Protein 8RTN (pdb70)

B-factor: mean 52.54, std 16.06, range [28.43, 127.88]

Nearest PDB structures (foldseek):
  5mls-assembly1_H  TM=1.001E+00  e=4.850E-49  Homo sapiens
  1vzq-assembly1_H  TM=9.979E-01  e=6.010E-49  Homo sapiens
  2gde-assembly1_H  TM=9.997E-01  e=3.346E-48  Homo sapiens
  4rko-assembly1_B  TM=9.984E-01  e=7.895E-48  Homo sapiens
  2bdy-assembly1_A  TM=9.996E-01  e=1.350E-47  Homo sapiens

Solvent-accessible surface area: 12948 Å² total

Sequence (321 aa):
FGSGEADCGLRPLFEKKSLEDKTERELLESYIDGIVEGSDAEIGMSPWQVMLFRKSPQELLCGASLISDRWVLTAAHCLLYPPWDKNFTENDLLVRIGKHSRTRYERNIEKISMLEKIYIHPRYNWRENLDRDIALMKLKKPVAFSDYIHPVCLPDRETAASLLQAGYKGRVTGWGNLKETGQPSVLQVVNLPIVERPVCKDSTRIRITDNMFCAGYKPDEGKRGDACEGDSGGPFVMKSPFNNRWYQMGIVSWGEGCDRDGKYGFYTHVFRLKKWIQKVIDQFGGEPGAPIDDEAEVAQPKLYQRGEGGNGMEPIPEDLQ

Foldseek 3Di:
DPPDDPCPPQDCVDNVVVHDDDCVVVVVVVPDPD/DAQWDADDQLNQQQWKFKFFDVVTDGQEIWGAAFQFKIKFFQVSADAPVVDHHDFQQGIKIKGLFWFPPDDDPPRIDIFGFDGKAQDPPQDNPAARFSGMIMTGTPDGHDDDSRHDHAHADDPVQCVVQQDFFHKWKAKFQAARFLVHTDRTITMDIWTWHDPVLQPVLDPGDDDPQKTWIFDAVVVVRWFWDAPGHFGHFTWDQGPPPRGIHTQWTQDDWDGTGDHSTTTMTGGCNVCVVVVVVCVVVVD/DDPPDDPDPCVDDDDDPDDDPPPVPPPDDDDDVVVD

Structure (mmCIF, N/CA/C/O backbone):
data_8RTN
#
_entry.id   8RTN
#
_cell.length_a   82.188
_cell.length_b   82.188
_cell.length_c   271.964
_cell.angle_alpha   90.000
_cell.angle_beta   90.000
_cell.angle_gamma   120.000
#
_symmetry.space_group_name_H-M   'H 3 2'
#
loop_
_entity.id
_entity.type
_entity.pdbx_description
1 polymer Prothrombin
2 polymer 'Synthetic trivalent inhibitor'
3 non-polymer 2-acetamido-2-deoxy-beta-D-glucopyranose
4 non-polymer 'SODIUM ION'
5 water water
#
loop_
_atom_site.group_PDB
_atom_site.id
_atom_site.type_symbol
_atom_site.label_atom_id
_atom_site.label_alt_id
_atom_site.label_comp_id
_atom_site.label_asym_id
_atom_site.label_entity_id
_atom_site.label_seq_id
_atom_site.pdbx_PDB_ins_code
_atom_site.Cartn_x
_atom_site.Cartn_y
_atom_site.Cartn_z
_atom_site.occupancy
_atom_site.B_iso_or_equiv
_atom_site.auth_seq_id
_atom_site.auth_comp_id
_atom_site.auth_asym_id
_atom_site.auth_atom_id
_atom_site.pdbx_PDB_model_num
ATOM 1 N N . PHE A 1 329 ? -22.34637 39.60012 -27.65432 1.000 127.88479 286 PHE L N 1
ATOM 2 C CA . PHE A 1 329 ? -21.40914 38.61676 -27.12568 1.000 122.50736 286 PHE L CA 1
ATOM 3 C C . PHE A 1 329 ? -20.17345 38.52215 -28.01268 1.000 122.18184 286 PHE L C 1
ATOM 4 O O . PHE A 1 329 ? -20.13145 37.71828 -28.94385 1.000 127.57384 286 PHE L O 1
ATOM 12 N N . GLY A 1 330 ? -19.17018 39.34802 -27.72292 1.000 111.94013 287 GLY L N 1
ATOM 13 C CA . GLY A 1 330 ? -17.91975 39.30471 -28.45816 1.000 108.74831 287 GLY L CA 1
ATOM 14 C C . GLY A 1 330 ? -16.86994 38.46533 -27.75856 1.000 102.35348 287 GLY L C 1
ATOM 15 O O . GLY A 1 330 ? -16.6740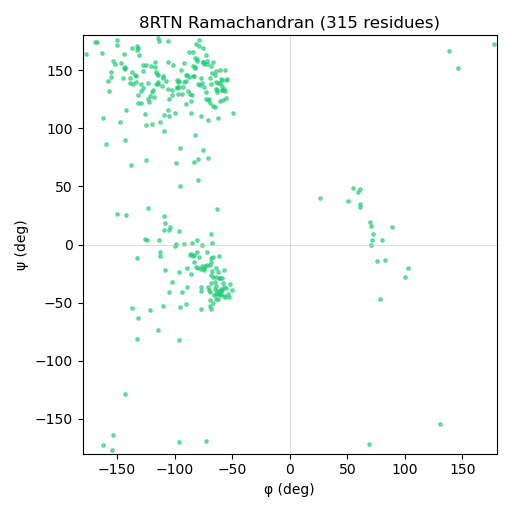6 37.29462 -28.10048 1.000 96.46694 287 GLY L O 1
ATOM 16 N N . SER A 1 331 ? -16.18299 39.05380 -26.77606 1.000 96.57236 288 SER L N 1
ATOM 17 C CA . SER A 1 331 ? -15.23585 38.30645 -25.95769 1.000 85.63624 288 SER L CA 1
ATOM 18 C C . SER A 1 331 ? -15.91031 37.56477 -24.81173 1.000 82.81982 288 SER L C 1
ATOM 19 O O . SER A 1 331 ? -15.25190 36.76443 -24.14033 1.000 73.04846 288 SER L O 1
ATOM 22 N N . GLY A 1 332 ? -17.20060 37.80862 -24.57601 1.000 100.47031 289 GLY L N 1
ATOM 23 C CA . GLY A 1 332 ? -17.95568 37.14875 -23.53912 1.000 97.57062 289 GLY L CA 1
ATOM 24 C C . GLY A 1 332 ? -18.70245 38.15931 -22.69689 1.000 101.85446 289 GLY L C 1
ATOM 25 O O . GLY A 1 332 ? -19.02698 39.26267 -23.15203 1.000 101.39509 289 GLY L O 1
ATOM 26 N N . GLU A 1 333 ? -18.97329 37.76960 -21.45277 1.000 90.78447 290 GLU L N 1
ATOM 27 C CA . GLU A 1 333 ? -19.72296 38.61405 -20.53691 1.000 80.02279 290 GLU L CA 1
ATOM 28 C C . GLU A 1 333 ? -18.85471 39.75804 -20.02427 1.000 74.64767 290 GLU L C 1
ATOM 29 O O . GLU A 1 333 ? -17.6227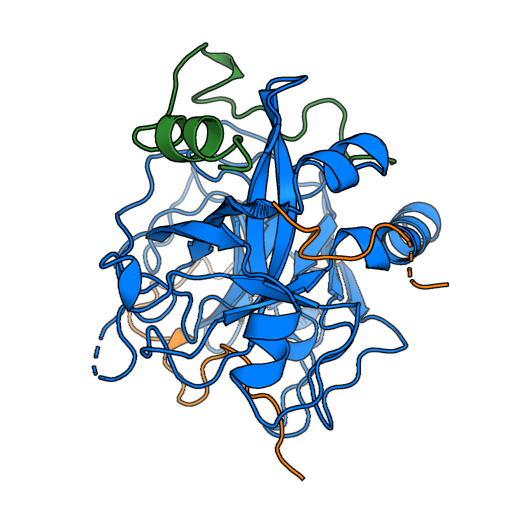6 39.68507 -20.00969 1.000 70.87680 290 GLU L O 1
ATOM 35 N N . ALA A 1 334 ? -19.53024 40.82425 -19.58346 1.000 77.47198 291 ALA L N 1
ATOM 36 C CA . ALA A 1 334 ? -18.84769 42.06250 -19.21916 1.000 73.85275 291 ALA L CA 1
ATOM 37 C C . ALA A 1 334 ? -17.81726 41.84899 -18.11878 1.000 70.18734 291 ALA L C 1
ATOM 38 O O . ALA A 1 334 ? -16.82026 42.57656 -18.05336 1.000 68.34922 291 ALA L O 1
ATOM 40 N N . ASP A 1 335 ? -18.03011 40.85808 -17.25726 1.000 68.51728 292 ASP L N 1
ATOM 41 C CA . ASP A 1 335 ? -17.17317 40.61909 -16.10614 1.000 64.13507 292 ASP L CA 1
ATOM 42 C C . ASP A 1 335 ? -16.25118 39.41813 -16.29603 1.000 65.28435 292 ASP L C 1
ATOM 43 O O . ASP A 1 335 ? -15.63195 38.96668 -15.32499 1.000 61.90053 292 ASP L O 1
ATOM 48 N N . CYS A 1 336 ? -16.13663 38.89603 -17.51646 1.000 61.86555 293 CYS L N 1
ATOM 49 C CA . CYS A 1 336 ? -15.41605 37.65036 -17.73016 1.000 56.52410 293 CYS L CA 1
ATOM 50 C C . CYS A 1 336 ? -13.92644 37.81827 -17.43612 1.000 54.06995 293 CYS L C 1
ATOM 51 O O . CYS A 1 336 ? -13.37099 38.91671 -17.48850 1.000 51.47360 293 CYS L O 1
ATOM 54 N N . GLY A 1 337 ? -13.27557 36.69329 -17.14027 1.000 54.48924 294 GLY L N 1
ATOM 55 C CA . GLY A 1 337 ? -11.84244 36.65532 -16.95054 1.000 49.48160 294 GLY L CA 1
ATOM 56 C C . GLY A 1 337 ? -11.31842 37.32502 -15.70039 1.000 50.86673 294 GLY L C 1
ATOM 57 O O . GLY A 1 337 ? -10.10084 37.31100 -15.48586 1.000 48.92987 294 GLY L O 1
ATOM 58 N N . LEU A 1 338 ? -12.18296 37.90942 -14.86899 1.000 51.06942 295 LEU L N 1
ATOM 59 C CA . LEU A 1 338 ? -11.77647 38.58335 -13.63523 1.000 51.84920 295 LEU L CA 1
ATOM 60 C C . LEU A 1 338 ? -12.31924 37.78248 -12.45474 1.000 51.28773 295 LEU L C 1
ATOM 61 O O . LEU A 1 338 ? -13.51669 37.82596 -12.16395 1.000 53.03066 295 LEU L O 1
ATOM 66 N N . ARG A 1 339 ? -11.43626 37.06401 -11.76984 1.000 47.58127 296 ARG L N 1
ATOM 67 C CA . ARG A 1 339 ? -11.88490 36.13265 -10.74513 1.000 50.01869 296 ARG L CA 1
ATOM 68 C C . ARG A 1 339 ? -12.25765 36.87100 -9.46398 1.000 46.26701 296 ARG L C 1
ATOM 69 O O . ARG A 1 339 ? -11.53527 37.77073 -9.03395 1.000 50.52345 296 ARG L O 1
ATOM 77 N N . PRO A 1 340 ? -13.37091 36.49733 -8.83080 1.000 49.85146 297 PRO L N 1
ATOM 78 C CA . PRO A 1 340 ? -13.72921 37.13661 -7.55210 1.000 48.76738 297 PRO L CA 1
ATOM 79 C C . PRO A 1 340 ? -12.65334 37.01934 -6.48440 1.000 50.78623 297 PRO L C 1
ATOM 80 O O . PRO A 1 340 ? -12.36131 38.01056 -5.80234 1.000 56.11806 297 PRO L O 1
ATOM 84 N N . LEU A 1 341 ? -12.04749 35.84277 -6.32105 1.000 47.86130 298 LEU L N 1
ATOM 85 C CA . LEU A 1 341 ? -11.09160 35.61682 -5.24213 1.000 50.92776 298 LEU L CA 1
ATOM 86 C C . LEU A 1 341 ? -9.67205 36.05650 -5.58068 1.000 54.83394 298 LEU L C 1
ATOM 87 O O . LEU A 1 341 ? -8.77734 35.88670 -4.74300 1.000 54.42108 298 LEU L O 1
ATOM 92 N N . PHE A 1 342 ? -9.43331 36.60679 -6.77117 1.000 50.94311 299 PHE L N 1
ATOM 93 C CA . PHE A 1 342 ? -8.09403 37.07466 -7.10159 1.000 47.50567 299 PHE L CA 1
ATOM 94 C C . PHE A 1 342 ? -8.12927 38.46833 -7.71244 1.000 51.19117 299 PHE L C 1
ATOM 95 O O . PHE A 1 342 ? -7.90947 39.44919 -6.99353 1.000 55.29760 299 PHE L O 1
ATOM 103 N N . GLU A 1 343 ? -8.41546 38.58089 -9.01570 1.000 52.76233 300 GLU L N 1
ATOM 104 C CA . GLU A 1 343 ? -8.39061 39.89597 -9.66146 1.000 50.23243 300 GLU L CA 1
ATOM 105 C C . GLU A 1 343 ? -9.31231 40.88561 -8.95884 1.000 52.87283 300 GLU L C 1
ATOM 106 O O . GLU A 1 343 ? -8.91820 42.02856 -8.69592 1.000 45.38554 300 GLU L O 1
ATOM 112 N N . LYS A 1 344 ? -10.53808 40.46659 -8.63027 1.000 54.44137 301 LYS L N 1
ATOM 113 C CA . LYS A 1 344 ? -11.45014 41.37477 -7.93823 1.000 56.06503 301 LYS L CA 1
ATOM 114 C C . LYS A 1 344 ? -10.97721 41.72835 -6.52924 1.000 54.99996 301 LYS L C 1
ATOM 115 O O . LYS A 1 344 ? -11.54121 42.64307 -5.91887 1.000 65.92640 301 LYS L O 1
ATOM 121 N N . LYS A 1 345 ? -9.95648 41.04744 -6.00343 1.000 55.01102 302 LYS L N 1
ATOM 122 C CA . LYS A 1 345 ? -9.36738 41.39872 -4.71645 1.000 56.72710 302 LYS L CA 1
ATOM 123 C C . LYS A 1 345 ? -7.92985 41.89447 -4.82503 1.000 54.53956 302 LYS L C 1
ATOM 124 O O . LYS A 1 345 ? -7.29858 42.13852 -3.78879 1.000 50.65511 302 LYS L O 1
ATOM 130 N N . SER A 1 346 ? -7.39366 42.04200 -6.03994 1.000 51.76268 303 SER L N 1
ATOM 131 C CA . SER A 1 346 ? -5.99876 42.43651 -6.25868 1.000 55.34144 303 SER L CA 1
ATOM 132 C C . SER A 1 346 ? -5.02340 41.42711 -5.65535 1.000 55.62452 303 SER L C 1
ATOM 133 O O . SER A 1 346 ? -3.95837 41.79443 -5.15588 1.000 60.48314 303 SER L O 1
ATOM 136 N N . LEU A 1 347 ? -5.38102 40.14970 -5.69461 1.000 52.74760 304 LEU L N 1
ATOM 137 C CA . LEU A 1 347 ? -4.51705 39.07058 -5.24312 1.000 53.87359 304 LEU L CA 1
ATOM 138 C C . LEU A 1 347 ? -4.12811 38.20122 -6.42623 1.000 51.02980 304 LEU L C 1
ATOM 139 O O . LEU A 1 347 ? -4.95459 37.91410 -7.29902 1.000 47.12048 304 LEU L O 1
ATOM 144 N N . GLU A 1 348 ? -2.87217 37.78212 -6.44694 1.000 51.31680 305 GLU L N 1
ATOM 145 C CA . GLU A 1 348 ? -2.38844 36.84686 -7.44605 1.000 52.82558 305 GLU L CA 1
ATOM 146 C C . GLU A 1 348 ? -2.47171 35.42784 -6.91408 1.000 49.32472 305 GLU L C 1
ATOM 147 O O . GLU A 1 348 ? -2.36763 35.18985 -5.70702 1.000 49.87782 305 GLU L O 1
ATOM 153 N N . ASP A 1 349 ? -2.66631 34.48451 -7.82984 1.000 49.28799 306 ASP L N 1
ATOM 154 C CA . ASP A 1 349 ? -2.51438 33.08617 -7.47776 1.000 45.21641 306 ASP L CA 1
ATOM 155 C C . ASP A 1 349 ? -1.03061 32.73769 -7.44216 1.000 47.65519 306 ASP L C 1
ATOM 156 O O . ASP A 1 349 ? -0.16387 33.54773 -7.78681 1.000 49.18950 306 ASP L O 1
ATOM 161 N N . LYS A 1 350 ? -0.73929 31.49472 -7.05503 1.000 51.28561 307 LYS L N 1
ATOM 162 C CA . LYS A 1 350 ? 0.62820 31.09442 -6.74736 1.000 47.92746 307 LYS L CA 1
ATOM 163 C C . LYS A 1 350 ? 1.50817 30.90518 -7.98110 1.000 49.06772 307 LYS L C 1
ATOM 164 O O . LYS A 1 350 ? 2.73458 30.96265 -7.85128 1.000 51.92134 307 LYS L O 1
ATOM 170 N N . THR A 1 351 ? 0.94373 30.66756 -9.16773 1.000 47.85606 308 THR L N 1
ATOM 171 C CA . THR A 1 351 ? 1.78523 30.43180 -10.33776 1.000 49.59416 308 THR L CA 1
ATOM 172 C C . THR A 1 351 ? 1.49913 31.37472 -11.50092 1.000 49.40591 308 THR L C 1
ATOM 173 O O . THR A 1 351 ? 2.11513 31.22138 -12.56195 1.000 54.78759 308 THR L O 1
ATOM 177 N N . GLU A 1 352 ? 0.60994 32.35526 -11.34277 1.000 45.23511 309 GLU L N 1
ATOM 178 C CA . GLU A 1 352 ? 0.28966 33.20066 -12.48597 1.000 48.62032 309 GLU L CA 1
ATOM 179 C C . GLU A 1 352 ? 1.46444 34.07841 -12.90866 1.000 52.39619 309 GLU L C 1
ATOM 180 O O . GLU A 1 352 ? 1.51628 34.49557 -14.06803 1.000 53.47915 309 GLU L O 1
ATOM 186 N N . ARG A 1 353 ? 2.41353 34.35668 -12.01048 1.000 51.79507 310 ARG L N 1
ATOM 187 C CA . ARG A 1 353 ? 3.61368 35.08588 -12.41485 1.000 55.08841 310 ARG L CA 1
ATOM 188 C C . ARG A 1 353 ? 4.37023 34.33614 -13.50305 1.000 53.34858 310 ARG L C 1
ATOM 189 O O . ARG A 1 353 ? 4.88718 34.94786 -14.44554 1.000 55.39360 310 ARG L O 1
ATOM 197 N N . GLU A 1 354 ? 4.44226 33.00676 -13.38448 1.000 50.73400 311 GLU L N 1
ATOM 198 C CA . GLU A 1 354 ? 5.11758 32.18396 -14.38543 1.000 49.98569 311 GLU L CA 1
ATOM 199 C C . GLU A 1 354 ? 4.51449 32.39323 -15.77133 1.000 50.08746 311 GLU L C 1
ATOM 200 O O . GLU A 1 354 ? 5.23674 32.41537 -16.77656 1.000 47.10314 311 GLU L O 1
ATOM 206 N N . LEU A 1 355 ? 3.19278 32.57630 -15.83927 1.000 47.27720 312 LEU L N 1
ATOM 207 C CA . LEU A 1 355 ? 2.52973 32.80121 -17.12004 1.000 47.99581 312 LEU L CA 1
ATOM 208 C C . LEU A 1 355 ? 2.93541 34.13871 -17.73082 1.000 52.23938 312 LEU L C 1
ATOM 209 O O . LEU A 1 355 ? 3.31423 34.20612 -18.90782 1.000 51.07777 312 LEU L O 1
ATOM 214 N N . LEU A 1 356 ? 2.85421 35.21979 -16.94809 1.000 52.14468 313 LEU L N 1
ATOM 215 C CA . LEU A 1 356 ? 3.22434 36.53161 -17.47140 1.000 54.33699 313 LEU L CA 1
ATOM 216 C C . LEU A 1 356 ? 4.69349 36.57004 -17.87161 1.000 50.76865 313 LEU L C 1
ATOM 217 O O . LEU A 1 356 ? 5.04139 37.10125 -18.93128 1.000 50.15701 313 LEU L O 1
ATOM 222 N N . GLU A 1 357 ? 5.56922 35.99618 -17.04623 1.000 51.26676 314 GLU L N 1
ATOM 223 C CA . GLU A 1 357 ? 7.00165 36.06694 -17.31088 1.000 56.79873 314 GLU L CA 1
ATOM 224 C C . GLU A 1 357 ? 7.44015 35.19772 -18.48499 1.000 53.99111 314 GLU L C 1
ATOM 225 O O . GLU A 1 357 ? 8.60932 35.27337 -18.87991 1.000 56.15097 314 GLU L O 1
ATOM 231 N N . SER A 1 358 ? 6.54528 34.38572 -19.05169 1.000 52.87189 315 SER L N 1
ATOM 232 C CA . SER A 1 358 ? 6.83635 33.68512 -20.29501 1.000 51.34202 315 SER L CA 1
ATOM 233 C C . SER A 1 358 ? 6.56389 34.53934 -21.52320 1.000 52.81461 315 SER L C 1
ATOM 234 O O . SER A 1 358 ? 6.94216 34.14085 -22.63097 1.000 51.73035 315 SER L O 1
ATOM 237 N N . TYR A 1 359 ? 5.92074 35.69758 -21.35195 1.000 52.30262 316 TYR L N 1
ATOM 238 C CA . TYR A 1 359 ? 5.55958 36.57364 -22.46704 1.000 51.81760 316 TYR L CA 1
ATOM 239 C C . TYR A 1 359 ? 6.78918 37.37469 -22.89397 1.000 58.79148 316 TYR L C 1
ATOM 240 O O . TYR A 1 359 ? 6.92257 38.57655 -22.64959 1.000 64.85377 316 TYR L O 1
ATOM 249 N N . ILE A 1 360 ? 7.70472 36.66863 -23.54857 1.000 62.73700 317 ILE L N 1
ATOM 250 C CA . ILE A 1 360 ? 8.94111 37.25410 -24.04350 1.000 67.54649 317 ILE L CA 1
ATOM 251 C C . ILE A 1 360 ? 9.51003 36.30847 -25.09146 1.000 74.53529 317 ILE L C 1
ATOM 252 O O . ILE A 1 360 ? 9.97003 35.20728 -24.77044 1.000 77.07668 317 ILE L O 1
ATOM 257 N N . ASP A 1 361 ? 9.44918 36.71386 -26.35737 1.000 90.11738 318 ASP L N 1
ATOM 258 C CA . ASP A 1 361 ? 9.95479 35.87772 -27.43815 1.000 94.45538 318 ASP L CA 1
ATOM 259 C C . ASP A 1 361 ? 11.47699 35.82269 -27.40028 1.000 96.62917 318 ASP L C 1
ATOM 260 O O . ASP A 1 361 ? 12.14917 36.45476 -28.22129 1.000 103.55385 318 ASP L O 1
ATOM 265 N N . GLY A 1 362 ? 12.02574 35.07088 -26.45084 1.000 88.64850 319 GLY L N 1
ATOM 266 C CA . GLY A 1 362 ? 13.46322 34.98212 -26.27591 1.000 92.41266 319 GLY L CA 1
ATOM 267 C C . GLY A 1 362 ? 14.02062 33.57723 -26.39302 1.000 98.12473 319 GLY L C 1
ATOM 268 O O . GLY A 1 362 ? 14.93473 33.20050 -25.65830 1.000 102.59271 319 GLY L O 1
ATOM 269 N N . ILE B 1 364 ? -4.23659 15.59381 -15.22427 1.000 33.45619 321 ILE H N 1
ATOM 270 C CA . ILE B 1 364 ? -3.11496 16.51299 -15.34233 1.000 31.27975 321 ILE H CA 1
ATOM 271 C C . ILE B 1 364 ? -1.86964 15.86902 -14.76914 1.000 33.79742 321 ILE H C 1
ATOM 272 O O . ILE B 1 364 ? -1.84766 15.48128 -13.60456 1.000 36.26020 321 ILE H O 1
ATOM 277 N N . VAL B 1 365 ? -0.83442 15.76085 -15.59424 1.000 33.01587 322 VAL H N 1
ATOM 278 C CA . VAL B 1 365 ? 0.44843 15.19173 -15.19678 1.000 34.86987 322 VAL H CA 1
ATOM 279 C C . VAL B 1 365 ? 1.37320 16.33293 -14.81179 1.000 37.96396 322 VAL H C 1
ATOM 280 O O . VAL B 1 365 ? 1.43668 17.35208 -15.51077 1.000 36.84948 322 VAL H O 1
ATOM 284 N N . GLU B 1 366 ? 2.08652 16.16908 -13.69312 1.000 39.19141 323 GLU H N 1
ATOM 285 C CA . GLU B 1 366 ? 3.06028 17.15376 -13.22570 1.000 38.02760 323 GLU H CA 1
ATOM 286 C C . GLU B 1 366 ? 2.39531 18.49617 -12.93616 1.000 39.46153 323 GLU H C 1
ATOM 287 O O . GLU B 1 366 ? 2.99625 19.55935 -13.11348 1.000 39.60765 323 GLU H O 1
ATOM 293 N N . GLY B 1 367 ? 1.13845 18.45470 -12.49840 1.000 37.22619 324 GLY H N 1
ATOM 294 C CA . GLY B 1 367 ? 0.44528 19.62977 -12.02716 1.000 36.22834 324 GLY H CA 1
ATOM 295 C C . GLY B 1 367 ? 0.51202 19.75407 -10.51626 1.000 37.82150 324 GLY H C 1
ATOM 296 O O . GLY B 1 367 ? 1.25009 19.04659 -9.82853 1.000 40.45040 324 GLY H O 1
ATOM 297 N N . SER B 1 368 ? -0.27933 20.68480 -9.99774 1.000 40.38668 325 SER H N 1
ATOM 298 C CA . SER B 1 368 ? -0.42724 20.85986 -8.56319 1.000 40.95020 325 SER H CA 1
ATOM 299 C C . SER B 1 368 ? -1.89867 21.08305 -8.25509 1.000 39.26589 325 SER H C 1
ATOM 300 O O . SER B 1 368 ? -2.71763 21.29587 -9.15178 1.000 35.40040 325 SER H O 1
ATOM 303 N N . ASP B 1 369 ? -2.22777 21.03098 -6.96708 1.000 42.35884 326 ASP H N 1
ATOM 304 C CA . ASP B 1 369 ? -3.58685 21.30481 -6.53011 1.000 40.22467 326 ASP H CA 1
ATOM 305 C C . ASP B 1 369 ? -3.96797 22.73757 -6.86639 1.000 43.38011 326 ASP H C 1
ATOM 306 O O . ASP B 1 369 ? -3.21618 23.67829 -6.59142 1.000 45.21094 326 ASP H O 1
ATOM 311 N N . ALA B 1 370 ? -5.13300 22.89789 -7.48095 1.000 42.25444 327 ALA H N 1
ATOM 312 C CA . ALA B 1 370 ? -5.65047 24.22803 -7.73865 1.000 41.52237 327 ALA H CA 1
ATOM 313 C C . ALA B 1 370 ? -5.93524 24.94169 -6.42592 1.000 43.42722 327 ALA H C 1
ATOM 314 O O . ALA B 1 370 ? -6.26081 24.32109 -5.41066 1.000 48.82476 327 ALA H O 1
ATOM 316 N N . GLU B 1 371 ? -5.79214 26.25924 -6.44700 1.000 43.01423 328 GLU H N 1
ATOM 317 C CA . GLU B 1 371 ? -6.25628 27.05181 -5.32695 1.000 44.24226 328 GLU H CA 1
ATOM 318 C C . GLU B 1 371 ? -7.76038 27.26590 -5.43216 1.000 45.88375 328 GLU H C 1
ATOM 319 O O . GLU B 1 371 ? -8.36024 27.15495 -6.50677 1.000 43.42541 328 GLU H O 1
ATOM 325 N N . ILE B 1 372 ? -8.36871 27.55758 -4.28270 1.000 45.31577 329 ILE H N 1
ATOM 326 C CA . ILE B 1 372 ? -9.79399 27.85265 -4.23501 1.000 49.13345 329 ILE H CA 1
ATOM 327 C C . ILE B 1 372 ? -10.10077 29.03142 -5.14614 1.000 45.67889 329 ILE H C 1
ATOM 328 O O . ILE B 1 372 ? -9.51250 30.11170 -5.00985 1.000 47.98717 329 ILE H O 1
ATOM 333 N N . GLY B 1 373 ? -11.02140 28.82701 -6.08865 1.000 44.54805 330 GLY H N 1
ATOM 334 C CA . GLY B 1 373 ? -11.42115 29.89658 -6.98496 1.000 49.33190 330 GLY H CA 1
ATOM 335 C C . GLY B 1 373 ? -10.39245 30.27976 -8.02132 1.000 44.94387 330 GLY H C 1
ATOM 336 O O . GLY B 1 373 ? -10.57154 31.28945 -8.70956 1.000 42.37791 330 GLY H O 1
ATOM 337 N N . MET B 1 374 ? -9.31257 29.50469 -8.13610 1.000 43.10981 331 MET H N 1
ATOM 338 C CA . MET B 1 374 ? -8.29189 29.73747 -9.15010 1.000 42.99973 331 MET H CA 1
ATOM 339 C C . MET B 1 374 ? -8.84562 29.55359 -10.55864 1.000 39.35475 331 MET H C 1
ATOM 340 O O . MET B 1 374 ? -8.35140 30.17094 -11.50747 1.000 40.16748 331 MET H O 1
ATOM 345 N N . SER B 1 375 ? -9.86554 28.71595 -10.71717 1.000 42.47167 332 SER H N 1
ATOM 346 C CA . SER B 1 375 ? -10.43009 28.39291 -12.02918 1.000 43.16230 332 SER H CA 1
ATOM 347 C C . SER B 1 375 ? -11.95123 28.37497 -11.92197 1.000 42.60896 332 SER H C 1
ATOM 348 O O . SER B 1 375 ? -12.59006 27.32210 -12.03876 1.000 42.62315 332 SER H O 1
ATOM 351 N N . PRO B 1 376 ? -12.57144 29.54002 -11.69751 1.000 42.37335 333 PRO H N 1
ATOM 352 C CA . PRO B 1 376 ? -14.02549 29.56732 -11.46594 1.000 45.17178 333 PRO H CA 1
ATOM 353 C C . PRO B 1 376 ? -14.84856 29.20669 -12.68693 1.000 41.61067 333 PRO H C 1
ATOM 354 O O . PRO B 1 376 ? -16.06031 29.00009 -12.54510 1.000 41.99182 333 PRO H O 1
ATOM 358 N N . TRP B 1 377 ? -14.23786 29.14071 -13.86926 1.000 39.94696 334 TRP H N 1
ATOM 359 C CA . TRP B 1 377 ? -14.90429 28.73756 -15.09870 1.000 41.30517 334 TRP H CA 1
ATOM 360 C C . TRP B 1 377 ? -14.79884 27.24480 -15.36696 1.000 42.16272 334 TRP H C 1
ATOM 361 O O . TRP B 1 377 ? -15.31176 26.77683 -16.38868 1.000 43.95964 334 TRP H O 1
ATOM 372 N N . GLN B 1 378 ? -14.14611 26.48859 -14.49200 1.000 41.87449 335 GLN H N 1
ATOM 373 C CA . GLN B 1 378 ? -13.99979 25.05824 -14.72170 1.000 42.84523 335 GLN H CA 1
ATOM 374 C C . GLN B 1 378 ? -15.32863 24.35411 -14.49569 1.000 43.53895 335 GLN H C 1
ATOM 375 O O . GLN B 1 378 ? -15.94214 24.48649 -13.43355 1.000 44.24588 335 GLN H O 1
ATOM 381 N N . VAL B 1 379 ? -15.77378 23.60090 -15.49164 1.000 38.87004 336 VAL H N 1
ATOM 382 C CA . VAL B 1 379 ? -16.99304 22.81907 -15.37925 1.000 43.72516 336 VAL H CA 1
ATOM 383 C C . VAL B 1 379 ? -16.63510 21.34138 -15.46350 1.000 43.64070 336 VAL H C 1
ATOM 384 O O . VAL B 1 379 ? -15.67375 20.95939 -16.14070 1.000 42.51038 336 VAL H O 1
ATOM 388 N N . MET B 1 380 ? -17.39175 20.51689 -14.74268 1.000 42.58717 337 MET H N 1
ATOM 389 C CA . MET B 1 380 ? -17.32586 19.06543 -14.86268 1.000 44.60944 337 MET H CA 1
ATOM 390 C C . MET B 1 380 ? -18.55960 18.60751 -15.63062 1.000 45.19871 337 MET H C 1
ATOM 391 O O . MET B 1 380 ? -19.68492 18.69807 -15.12385 1.000 40.48869 337 MET H O 1
ATOM 396 N N . LEU B 1 381 ? -18.35583 18.14321 -16.85831 1.000 38.43798 338 LEU H N 1
ATOM 397 C CA . LEU B 1 381 ? -19.42993 17.46392 -17.56377 1.000 41.05244 338 LEU H CA 1
ATOM 398 C C . LEU B 1 381 ? -19.66845 16.11999 -16.88140 1.000 39.41058 338 LEU H C 1
ATOM 399 O O . LEU B 1 381 ? -18.73440 15.33118 -16.70127 1.000 39.32948 338 LEU H O 1
ATOM 404 N N . PHE B 1 382 ? -20.90949 15.86908 -16.47935 1.000 40.72111 339 PHE H N 1
ATOM 405 C CA . PHE B 1 382 ? -21.22853 14.80292 -15.53915 1.000 42.83094 339 PHE H CA 1
ATOM 406 C C . PHE B 1 382 ? -22.34388 13.93273 -16.09855 1.000 44.85237 339 PHE H C 1
ATOM 407 O O . PHE B 1 382 ? -23.36924 14.44601 -16.55618 1.000 49.77518 339 PHE H O 1
ATOM 415 N N . ARG B 1 383 ? -22.14427 12.62193 -16.05194 1.000 43.72857 340 ARG H N 1
ATOM 416 C CA . ARG B 1 383 ? -23.11750 11.66436 -16.55130 1.000 41.36378 340 ARG H CA 1
ATOM 417 C C . ARG B 1 383 ? -24.10287 11.32021 -15.44394 1.000 45.69603 340 ARG H C 1
ATOM 418 O O . ARG B 1 383 ? -23.69203 11.02332 -14.31721 1.000 42.60991 340 ARG H O 1
ATOM 426 N N . LYS B 1 384 ? -25.40088 11.34929 -15.77228 1.000 46.03847 341 LYS H N 1
ATOM 427 C CA . LYS B 1 384 ? -26.43747 11.14296 -14.76350 1.000 47.11897 341 LYS H CA 1
ATOM 428 C C . LYS B 1 384 ? -26.44076 9.70624 -14.26523 1.000 48.60889 341 LYS H C 1
ATOM 429 O O . LYS B 1 384 ? -26.40397 9.45401 -13.05544 1.000 49.56690 341 LYS H O 1
ATOM 435 N N . SER B 1 385 ? -26.51567 8.75053 -15.18571 1.000 47.74361 342 SER H N 1
ATOM 436 C CA . SER B 1 385 ? -26.61090 7.34726 -14.81534 1.000 45.28804 342 SER H CA 1
ATOM 437 C C . SER B 1 385 ? -25.78887 6.51735 -15.79307 1.000 45.83003 342 SER H C 1
ATOM 438 O O . SER B 1 385 ? -26.08446 6.50762 -16.99485 1.000 47.74438 342 SER H O 1
ATOM 441 N N . PRO B 1 386 ? -24.72317 5.84718 -15.33719 1.000 48.13441 343 PRO H N 1
ATOM 442 C CA . PRO B 1 386 ? -24.15824 5.85285 -13.97970 1.000 46.51259 343 PRO H CA 1
ATOM 443 C C . PRO B 1 386 ? -23.55491 7.21252 -13.65660 1.000 46.68861 343 PRO H C 1
ATOM 444 O O . PRO B 1 386 ? -23.04702 7.87280 -14.55982 1.000 46.44062 343 PRO H O 1
ATOM 448 N N . GLN B 1 387 ? -23.59512 7.65829 -12.40039 1.000 44.35893 344 GLN H N 1
ATOM 449 C CA . GLN B 1 387 ? -22.98473 8.92533 -12.01808 1.000 44.78390 344 GLN H CA 1
ATOM 450 C C . GLN B 1 387 ? -21.47989 8.88039 -12.26880 1.000 48.74684 344 GLN H C 1
ATOM 451 O O . GLN B 1 387 ? -20.74773 8.17822 -11.56216 1.000 48.73315 344 GLN H O 1
ATOM 457 N N . GLU B 1 388 ? -21.00694 9.61460 -13.27825 1.000 43.10707 345 GLU H N 1
ATOM 458 C CA . GLU B 1 388 ? -19.61421 9.54605 -13.69359 1.000 43.08175 345 GLU H CA 1
ATOM 459 C C . GLU B 1 388 ? -19.10690 10.92093 -14.10801 1.000 46.64260 345 GLU H C 1
ATOM 460 O O . GLU B 1 388 ? -19.86736 11.77295 -14.57614 1.000 43.58237 345 GLU H O 1
ATOM 466 N N . LEU B 1 389 ? -17.80679 11.12821 -13.92494 1.000 42.14371 346 LEU H N 1
ATOM 467 C CA . LEU B 1 389 ? -17.13764 12.24691 -14.56773 1.000 39.92164 346 LEU H CA 1
ATOM 468 C C . LEU B 1 389 ? -17.03024 11.96644 -16.06051 1.000 41.48877 346 LEU H C 1
ATOM 469 O O . LEU B 1 389 ? -16.50658 10.92505 -16.46659 1.000 45.33068 346 LEU H O 1
ATOM 474 N N . LEU B 1 390 ? -17.54642 12.87436 -16.88526 1.000 39.70330 347 LEU H N 1
ATOM 475 C CA . LEU B 1 390 ? -17.42561 12.72137 -18.33154 1.000 40.55675 347 LEU H CA 1
ATOM 476 C C . LEU B 1 390 ? -16.23027 13.49524 -18.87737 1.000 38.67814 347 LEU H C 1
ATOM 477 O O . LEU B 1 390 ? -15.37535 12.92238 -19.55538 1.000 31.77398 347 LEU H O 1
ATOM 482 N N . CYS B 1 391 ? -16.15095 14.78825 -18.58022 1.000 38.62062 348 CYS H N 1
ATOM 483 C CA . CYS B 1 391 ? -15.17159 15.65409 -19.21781 1.000 40.10426 348 CYS H CA 1
ATOM 484 C C . CYS B 1 391 ? -15.02152 16.93104 -18.41480 1.000 41.84252 348 CYS H C 1
ATOM 485 O O . CYS B 1 391 ? -15.86019 17.26444 -17.57227 1.000 41.72318 348 CYS H O 1
ATOM 488 N N . GLY B 1 392 ? -13.93767 17.65678 -18.71105 1.000 37.47564 349 GLY H N 1
ATOM 489 C CA . GLY B 1 392 ? -13.88552 19.05776 -18.37122 1.000 39.41382 349 GLY H CA 1
ATOM 490 C C . GLY B 1 392 ? -14.74072 19.88251 -19.31771 1.000 39.48714 349 GLY H C 1
ATOM 491 O O . GLY B 1 392 ? -15.21825 19.39920 -20.34703 1.000 39.60938 349 GLY H O 1
ATOM 492 N N . ALA B 1 393 ? -14.92572 21.14767 -18.94946 1.000 38.87478 350 ALA H N 1
ATOM 493 C CA . ALA B 1 393 ? -15.69308 22.11137 -19.72968 1.000 40.52846 350 ALA H CA 1
ATOM 494 C C . ALA B 1 393 ? -15.40999 23.48842 -19.14458 1.000 42.61284 350 ALA H C 1
ATOM 495 O O . ALA B 1 393 ? -14.73688 23.61037 -18.11750 1.000 42.37306 350 ALA H O 1
ATOM 497 N N . SER B 1 394 ? -15.93208 24.52845 -19.80187 1.000 37.24931 351 SER H N 1
ATOM 498 C CA . SER B 1 394 ? -15.68675 25.89436 -19.35324 1.000 40.86033 351 SER H CA 1
ATOM 499 C C . SER B 1 394 ? -16.94470 26.74684 -19.45570 1.000 46.72068 351 SER H C 1
ATOM 500 O O . SER B 1 394 ? -17.74015 26.60438 -20.38964 1.000 42.81954 351 SER H O 1
ATOM 503 N N . LEU B 1 395 ? -17.10774 27.63801 -18.48419 1.000 44.59968 352 LEU H N 1
ATOM 504 C CA . LEU B 1 395 ? -18.22075 28.57290 -18.45291 1.000 45.39452 352 LEU H CA 1
ATOM 505 C C . LEU B 1 395 ? -17.82246 29.85023 -19.18489 1.000 49.36444 352 LEU H C 1
ATOM 506 O O . LEU B 1 395 ? -16.84775 30.50812 -18.80764 1.000 49.94862 352 LEU H O 1
ATOM 511 N N . ILE B 1 396 ? -18.56957 30.19850 -20.23104 1.000 51.08870 353 ILE H N 1
ATOM 512 C CA . ILE B 1 396 ? -18.29974 31.41124 -20.99526 1.000 51.88441 353 ILE H CA 1
ATOM 513 C C . ILE B 1 396 ? -19.39400 32.45705 -20.84845 1.000 56.76465 353 ILE H C 1
ATOM 514 O O . ILE B 1 396 ? -19.19734 33.59707 -21.29756 1.000 60.95539 353 ILE H O 1
ATOM 519 N N . SER B 1 397 ? -20.52986 32.11704 -20.24348 1.000 57.29632 354 SER H N 1
ATOM 520 C CA . SER B 1 397 ? -21.61689 33.06363 -19.99407 1.000 68.65162 354 SER H CA 1
ATOM 521 C C . SER B 1 397 ? -22.52997 32.46380 -18.92709 1.000 63.11536 354 SER H C 1
ATOM 522 O O . SER B 1 397 ? -22.22094 31.42187 -18.33945 1.000 65.45900 354 SER H O 1
ATOM 525 N N . ASP B 1 398 ? -23.66627 33.12138 -18.67780 1.000 64.81851 355 ASP H N 1
ATOM 526 C CA . ASP B 1 398 ? -24.58511 32.65117 -17.64404 1.000 65.33445 355 ASP H CA 1
ATOM 527 C C . ASP B 1 398 ? -25.27224 31.33968 -18.00959 1.000 63.06301 355 ASP H C 1
ATOM 528 O O . ASP B 1 398 ? -25.80940 30.67311 -17.11928 1.000 60.32125 355 ASP H O 1
ATOM 533 N N . ARG B 1 399 ? -25.27381 30.94111 -19.28738 1.000 60.96895 356 ARG H N 1
ATOM 534 C CA . ARG B 1 399 ? -25.90025 29.66804 -19.62912 1.000 62.89681 356 ARG H CA 1
ATOM 535 C C . ARG B 1 399 ? -25.24997 28.99182 -20.82982 1.000 58.92873 356 ARG H C 1
ATOM 536 O O . ARG B 1 399 ? -25.90631 28.20660 -21.52354 1.000 55.19232 356 ARG H O 1
ATOM 544 N N . TRP B 1 400 ? -23.97256 29.26215 -21.08261 1.000 54.88515 357 TRP H N 1
ATOM 545 C CA . TRP B 1 400 ? -23.27293 28.67602 -22.21687 1.000 51.66791 357 TRP H CA 1
ATOM 546 C C . TRP B 1 400 ? -21.97614 28.05569 -21.72969 1.000 55.62770 357 TRP H C 1
ATOM 547 O O . TRP B 1 400 ? -21.13047 28.74583 -21.14839 1.000 55.37061 357 TRP H O 1
ATOM 558 N N . VAL B 1 401 ? -21.82575 26.75550 -21.96502 1.000 51.91494 358 VAL H N 1
ATOM 559 C CA . VAL B 1 401 ? -20.66328 25.99848 -21.52633 1.000 48.14260 358 VAL H CA 1
ATOM 560 C C . VAL B 1 401 ? -19.97418 25.42102 -22.75351 1.000 45.64606 358 VAL H C 1
ATOM 561 O O . VAL B 1 401 ? -20.62673 24.82333 -23.61743 1.000 45.31159 358 VAL H O 1
ATOM 565 N N . LEU B 1 402 ? -18.66081 25.61384 -22.82410 1.000 46.81556 359 LEU H N 1
ATOM 566 C CA . LEU B 1 402 ? -17.81212 25.13763 -23.90621 1.000 43.77460 359 LEU H CA 1
ATOM 567 C C . LEU B 1 402 ? -17.15880 23.81914 -23.50529 1.000 41.40572 359 LEU H C 1
ATOM 568 O O . LEU B 1 402 ? -16.73700 23.65057 -22.35623 1.000 41.67376 359 LEU H O 1
ATOM 573 N N . THR B 1 403 ? -17.07847 22.88551 -24.45086 1.000 43.00420 360 THR H N 1
ATOM 574 C CA . THR B 1 403 ? -16.42583 21.60216 -24.20990 1.000 39.78823 360 THR H CA 1
ATOM 575 C C . THR B 1 403 ? -15.92715 21.05215 -25.54339 1.000 41.27765 360 THR H C 1
ATOM 576 O O . THR B 1 403 ? -16.05308 21.69644 -26.58933 1.000 39.85139 360 THR H O 1
ATOM 580 N N . ALA B 1 404 ? -15.35892 19.84415 -25.49931 1.000 37.57595 361 ALA H N 1
ATOM 581 C CA . ALA B 1 404 ? -14.91268 19.15488 -26.70308 1.000 33.91135 361 ALA H CA 1
ATOM 582 C C . ALA B 1 404 ? -16.05431 18.34421 -27.30540 1.000 37.85372 361 ALA H C 1
ATOM 583 O O . ALA B 1 404 ? -16.87127 17.76654 -26.58293 1.000 35.71220 361 ALA H O 1
ATOM 585 N N . ALA B 1 405 ? -16.09878 18.29438 -28.63930 1.000 36.82427 362 ALA H N 1
ATOM 586 C CA . ALA B 1 405 ? -17.17127 17.56961 -29.31405 1.000 36.89302 362 ALA H CA 1
ATOM 587 C C . ALA B 1 405 ? -17.13121 16.07623 -29.01062 1.000 41.56666 362 ALA H C 1
ATOM 588 O O . ALA B 1 405 ? -18.18468 15.43351 -28.90593 1.000 41.69319 362 ALA H O 1
ATOM 590 N N . HIS B 1 406 ? -15.93309 15.50455 -28.86992 1.000 37.24356 363 HIS H N 1
ATOM 591 C CA . HIS B 1 406 ? -15.82962 14.07557 -28.62151 1.000 39.29512 363 HIS H CA 1
ATOM 592 C C . HIS B 1 406 ? -16.35805 13.69007 -27.24200 1.000 39.50497 363 HIS H C 1
ATOM 593 O O . HIS B 1 406 ? -16.59700 12.50311 -26.99643 1.000 36.90765 363 HIS H O 1
ATOM 600 N N . CYS B 1 407 ? -16.55212 14.65880 -26.34033 1.000 38.71262 364 CYS H N 1
ATOM 601 C CA . CYS B 1 407 ? -17.17512 14.35543 -25.05366 1.000 38.72051 364 CYS H CA 1
ATOM 602 C C . CYS B 1 407 ? -18.63719 13.97712 -25.21574 1.000 38.23163 364 CYS H C 1
ATOM 603 O O . CYS B 1 407 ? -19.18880 13.26215 -24.37453 1.000 40.27084 364 CYS H O 1
ATOM 606 N N . LEU B 1 408 ? -19.28434 14.45761 -26.27410 1.000 37.89170 365 LEU H N 1
ATOM 607 C CA . LEU B 1 408 ? -20.67290 14.12409 -26.54005 1.000 42.29709 365 LEU H CA 1
ATOM 608 C C . LEU B 1 408 ? -20.84504 13.19721 -27.72876 1.000 41.78819 365 LEU H C 1
ATOM 609 O O . LEU B 1 408 ? -21.86703 12.50870 -27.81380 1.000 43.66298 365 LEU H O 1
ATOM 614 N N . LEU B 1 409 ? -19.86812 13.14913 -28.63036 1.000 37.67602 366 LEU H N 1
ATOM 615 C CA . LEU B 1 409 ? -20.00963 12.39250 -29.86899 1.000 40.61721 366 LEU H CA 1
ATOM 616 C C . LEU B 1 409 ? -18.63078 11.86456 -30.24919 1.000 42.95974 366 LEU H C 1
ATOM 617 O O . LEU B 1 409 ? -17.77090 12.62828 -30.70073 1.000 45.43922 366 LEU H O 1
ATOM 622 N N . TYR B 1 410 ? -18.42364 10.56618 -30.05023 1.000 39.91476 367 TYR H N 1
ATOM 623 C CA . TYR B 1 410 ? -17.20796 9.90154 -30.50830 1.000 40.17282 367 TYR H CA 1
ATOM 624 C C . TYR B 1 410 ? -17.59766 8.51334 -30.98602 1.000 39.50962 367 TYR H C 1
ATOM 625 O O . TYR B 1 410 ? -17.62948 7.55411 -30.20548 1.000 37.41585 367 TYR H O 1
ATOM 634 N N . PRO B 1 411 ? -17.92529 8.37845 -32.26830 1.000 41.24907 368 PRO H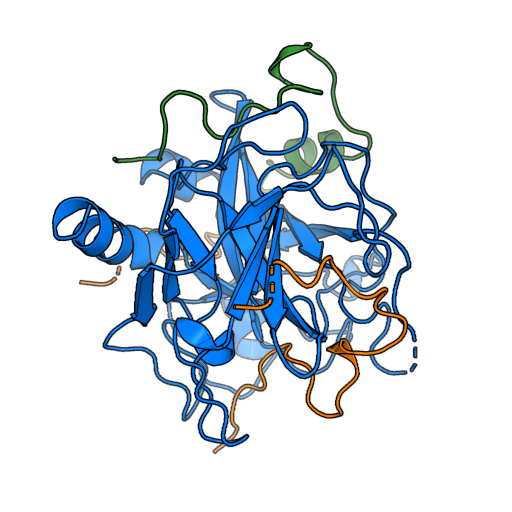 N 1
ATOM 635 C CA . PRO B 1 411 ? -18.39490 7.08836 -32.80689 1.000 39.11390 368 PRO H CA 1
ATOM 636 C C . PRO B 1 411 ? -17.39054 5.95160 -32.66341 1.000 40.97240 368 PRO H C 1
ATOM 637 O O . PRO B 1 411 ? -17.81877 4.81026 -32.42910 1.000 41.54773 368 PRO H O 1
ATOM 641 N N . PRO B 1 412 ? -16.06897 6.17398 -32.82835 1.000 41.68601 369 PRO H N 1
ATOM 642 C CA . PRO B 1 412 ? -15.14316 5.02444 -32.70233 1.000 37.59184 369 PRO H CA 1
ATOM 643 C C . PRO B 1 412 ? -15.32190 4.23063 -31.42063 1.000 38.64396 369 PRO H C 1
ATOM 644 O O . PRO B 1 412 ? -15.13243 3.00536 -31.43110 1.000 36.30453 369 PRO H O 1
ATOM 648 N N . TRP B 1 413 ? -15.68176 4.89518 -30.31680 1.000 35.39577 370 TRP H N 1
ATOM 649 C CA . TRP B 1 413 ? -15.95749 4.24455 -29.04318 1.000 36.12670 370 TRP H CA 1
ATOM 650 C C . TRP B 1 413 ? -17.45060 4.17315 -28.74876 1.000 38.91420 370 TRP H C 1
ATOM 651 O O . TRP B 1 413 ? -17.84457 3.92863 -27.60032 1.000 36.45605 370 TRP H O 1
ATOM 662 N N . ASP B 1 414 ? -18.28270 4.40367 -29.76527 1.000 39.14177 371 ASP H N 1
ATOM 663 C CA . ASP B 1 414 ? -19.73991 4.33782 -29.65075 1.000 42.81471 371 ASP H CA 1
ATOM 664 C C . ASP B 1 414 ? -20.25783 5.25097 -28.53931 1.000 42.57137 371 ASP H C 1
ATOM 665 O O . ASP B 1 414 ? -21.06556 4.84848 -27.69703 1.000 39.07977 371 ASP H O 1
ATOM 670 N N . LYS B 1 415 ? -19.78927 6.49792 -28.55260 1.000 40.43740 372 LYS H N 1
ATOM 671 C CA . LYS B 1 415 ? -20.22008 7.52541 -27.61460 1.000 38.24020 372 LYS H CA 1
ATOM 672 C C . LYS B 1 415 ? -21.15865 8.50299 -28.31529 1.000 42.31103 372 LYS H C 1
ATOM 673 O O . LYS B 1 415 ? -20.80163 9.08530 -29.34563 1.000 41.04377 372 LYS H O 1
ATOM 679 N N . ASN B 1 416 ? -22.35260 8.69127 -27.75161 1.000 42.05678 373 ASN H N 1
ATOM 680 C CA . ASN B 1 416 ? -23.32270 9.61906 -28.34150 1.000 45.69058 373 ASN H CA 1
ATOM 681 C C . ASN B 1 416 ? -24.32803 10.00196 -27.25012 1.000 43.47992 373 ASN H C 1
ATOM 682 O O . ASN B 1 416 ? -25.38359 9.38219 -27.12613 1.000 49.57947 373 ASN H O 1
ATOM 687 N N . PHE B 1 417 ? -23.98324 11.02528 -26.47766 1.000 43.72615 374 PHE H N 1
ATOM 688 C CA . PHE B 1 417 ? -24.84247 11.50636 -25.40675 1.000 53.54957 374 PHE H CA 1
ATOM 689 C C . PHE B 1 417 ? -25.80341 12.58096 -25.90519 1.000 54.71483 374 PHE H C 1
ATOM 690 O O . PHE B 1 417 ? -25.46642 13.39575 -26.77055 1.000 54.67191 374 PHE H O 1
ATOM 698 N N . THR B 1 418 ? -27.00227 12.58275 -25.33065 1.000 52.99892 375 THR H N 1
ATOM 699 C CA . THR B 1 418 ? -28.01004 13.60818 -25.56275 1.000 58.18069 375 THR H CA 1
ATOM 700 C C . THR B 1 418 ? -28.09392 14.52265 -24.33882 1.000 60.02906 375 THR H C 1
ATOM 701 O O . THR B 1 418 ? -27.43105 14.30096 -23.32117 1.000 60.51005 375 THR H O 1
ATOM 705 N N . GLU B 1 419 ? -28.91484 15.57150 -24.44246 1.000 63.75109 376 GLU H N 1
ATOM 706 C CA . GLU B 1 419 ? -28.95832 16.57047 -23.37609 1.000 59.07689 376 GLU H CA 1
ATOM 707 C C . GLU B 1 419 ? -29.47909 15.99225 -22.06850 1.000 63.75142 376 GLU H C 1
ATOM 708 O O . GLU B 1 419 ? -29.07070 16.43820 -20.99020 1.000 63.28396 376 GLU H O 1
ATOM 714 N N . ASN B 1 420 ? -30.37961 15.01191 -22.13633 1.000 63.50042 377 ASN H N 1
ATOM 715 C CA . ASN B 1 420 ? -30.96830 14.44906 -20.92868 1.000 63.96350 377 ASN H CA 1
ATOM 716 C C . ASN B 1 420 ? -30.05311 13.46330 -20.21636 1.000 61.78470 377 ASN H C 1
ATOM 717 O O . ASN B 1 420 ? -30.35337 13.07605 -19.08172 1.000 56.49655 377 ASN H O 1
ATOM 722 N N . ASP B 1 421 ? -28.95381 13.04907 -20.84808 1.000 62.86967 378 ASP H N 1
ATOM 723 C CA . ASP B 1 421 ? -28.01031 12.13742 -20.21448 1.000 58.88371 378 ASP H CA 1
ATOM 724 C C . ASP B 1 421 ? -27.04238 12.84315 -19.27419 1.000 54.67628 378 ASP H C 1
ATOM 725 O O . ASP B 1 421 ? -26.44910 12.18091 -18.41574 1.000 51.66739 378 ASP H O 1
ATOM 730 N N . LEU B 1 422 ? -26.87016 14.15836 -19.40839 1.000 55.20003 379 LEU H N 1
ATOM 731 C CA . LEU B 1 422 ? -25.73505 14.85584 -18.81970 1.000 52.55797 379 LEU H CA 1
ATOM 732 C C . LEU B 1 422 ? -26.17077 16.01031 -17.92711 1.000 53.38829 379 LEU H C 1
ATOM 733 O O . LEU B 1 422 ? -27.24777 16.59207 -18.09073 1.000 59.80821 379 LEU H O 1
ATOM 738 N N . LEU B 1 423 ? -25.29631 16.33691 -16.97955 1.000 51.15117 380 LEU H N 1
ATOM 739 C CA . LEU B 1 423 ? -25.39990 17.53338 -16.15801 1.000 51.60113 380 LEU H CA 1
ATOM 740 C C . LEU B 1 423 ? -24.05506 18.25406 -16.16766 1.000 45.28962 380 LEU H C 1
ATOM 741 O O . LEU B 1 423 ? -23.02417 17.68117 -16.52889 1.000 45.56190 380 LEU H O 1
ATOM 746 N N . VAL B 1 424 ? -24.06795 19.52106 -15.76337 1.000 46.10913 381 VAL H N 1
ATOM 747 C CA . VAL B 1 424 ? -22.85007 20.30960 -15.60500 1.000 46.89115 381 VAL H CA 1
ATOM 748 C C . VAL B 1 424 ? -22.73332 20.72255 -14.14281 1.000 46.50681 381 VAL H C 1
ATOM 749 O O . VAL B 1 424 ? -23.68200 21.26422 -13.56360 1.000 50.02457 381 VAL H O 1
ATOM 753 N N . ARG B 1 425 ? -21.58258 20.43525 -13.54215 1.000 43.94910 382 ARG H N 1
ATOM 754 C CA . ARG B 1 425 ? -21.30217 20.76700 -12.15072 1.000 45.77211 382 ARG H CA 1
ATOM 755 C C . ARG B 1 425 ? -20.27679 21.89382 -12.14229 1.000 47.69735 382 ARG H C 1
ATOM 756 O O . ARG B 1 425 ? -19.11881 21.69011 -12.52523 1.000 47.42572 382 ARG H O 1
ATOM 764 N N . ILE B 1 426 ? -20.70830 23.08223 -11.71735 1.000 47.90547 383 ILE H N 1
ATOM 765 C CA . ILE B 1 426 ? -19.90267 24.29492 -11.78525 1.000 42.05552 383 ILE H CA 1
ATOM 766 C C . ILE B 1 426 ? -19.51144 24.70160 -10.37337 1.000 48.38095 383 ILE H C 1
ATOM 767 O O . ILE B 1 426 ? -20.30609 24.56488 -9.43369 1.000 51.16877 383 ILE H O 1
ATOM 772 N N . GLY B 1 427 ? -18.29467 25.22074 -10.22930 1.000 45.05467 384 GLY H N 1
ATOM 773 C CA . GLY B 1 427 ? -17.78919 25.63771 -8.94179 1.000 46.88181 384 GLY H CA 1
ATOM 774 C C . GLY B 1 427 ? -17.08994 24.55810 -8.15458 1.000 46.38498 384 GLY H C 1
ATOM 775 O O . GLY B 1 427 ? -16.86145 24.74021 -6.95238 1.000 49.72508 384 GLY H O 1
ATOM 776 N N . LYS B 1 428 ? -16.72732 23.45082 -8.78976 1.000 46.76694 385 LYS H N 1
ATOM 777 C CA . LYS B 1 428 ? -16.23834 22.30504 -8.04710 1.000 46.84811 385 LYS H CA 1
ATOM 778 C C . LYS B 1 428 ? -14.75779 22.44968 -7.71228 1.000 46.95006 385 LYS H C 1
ATOM 779 O O . LYS B 1 428 ? -14.01945 23.23845 -8.31219 1.000 40.83262 385 LYS H O 1
ATOM 785 N N . HIS B 1 429 ? -14.33513 21.67248 -6.71874 1.000 47.20878 386 HIS H N 1
ATOM 786 C CA . HIS B 1 429 ? -12.92561 21.55740 -6.37783 1.000 48.61501 386 HIS H CA 1
ATOM 787 C C . HIS B 1 429 ? -12.57161 20.08182 -6.24306 1.000 45.46679 386 HIS H C 1
ATOM 788 O O . HIS B 1 429 ? -11.75320 19.55356 -7.00280 1.000 43.55817 386 HIS H O 1
ATOM 795 N N . SER B 1 430 ? -13.19371 19.41273 -5.27832 1.000 46.93881 387 SER H N 1
ATOM 796 C CA . SER B 1 430 ? -13.06160 17.96937 -5.16341 1.000 46.20745 387 SER H CA 1
ATOM 797 C C . SER B 1 430 ? -13.53706 17.29223 -6.44442 1.000 47.37951 387 SER H C 1
ATOM 798 O O . SER B 1 430 ? -14.51137 17.72116 -7.06622 1.000 44.28029 387 SER H O 1
ATOM 801 N N . ARG B 1 431 ? -12.83359 16.23240 -6.84751 1.000 43.44553 388 ARG H N 1
ATOM 802 C CA . ARG B 1 431 ? -13.31077 15.42045 -7.96101 1.000 43.69707 388 ARG H CA 1
ATOM 803 C C . ARG B 1 431 ? -14.56091 14.63713 -7.57774 1.000 47.82360 388 ARG H C 1
ATOM 804 O O . ARG B 1 431 ? -15.50346 14.53764 -8.37117 1.000 46.41132 388 ARG H O 1
ATOM 812 N N . THR B 1 432 ? -14.59340 14.08723 -6.36385 1.000 48.77579 389 THR H N 1
ATOM 813 C CA . THR B 1 432 ? -15.58454 13.09117 -5.96483 1.000 52.59015 389 THR H CA 1
ATOM 814 C C . THR B 1 432 ? -16.67151 13.62078 -5.04616 1.000 54.57327 389 THR H C 1
ATOM 815 O O . THR B 1 432 ? -17.83591 13.24826 -5.20406 1.000 53.05759 389 THR H O 1
ATOM 819 N N . ARG B 1 433 ? -16.31835 14.45634 -4.07380 1.000 56.39058 390 ARG H N 1
ATOM 820 C CA . ARG B 1 433 ? -17.28245 14.91317 -3.08228 1.000 60.86267 390 ARG H CA 1
ATOM 821 C C . ARG B 1 433 ? -18.32756 15.82446 -3.71186 1.000 56.18518 390 ARG H C 1
ATOM 822 O O . ARG B 1 433 ? -18.01127 16.68705 -4.53564 1.000 53.56992 390 ARG H O 1
ATOM 830 N N . TYR B 1 434 ? -19.58351 15.62651 -3.32091 1.000 58.61787 391 TYR H N 1
ATOM 831 C CA . TYR B 1 434 ? -20.64127 16.56289 -3.67807 1.000 56.04725 391 TYR H CA 1
ATOM 832 C C . TYR B 1 434 ? -20.51774 17.77295 -2.76384 1.000 54.51104 391 TYR H C 1
ATOM 833 O O . TYR B 1 434 ? -20.76878 17.67848 -1.55880 1.000 58.82032 391 TYR H O 1
ATOM 842 N N . GLU B 1 435 ? -20.11948 18.91097 -3.32698 1.000 52.23508 392 GLU H N 1
ATOM 843 C CA . GLU B 1 435 ? -19.76975 20.08047 -2.52260 1.000 57.15994 392 GLU H CA 1
ATOM 844 C C . GLU B 1 435 ? -20.98389 21.00262 -2.42502 1.000 58.15739 392 GLU H C 1
ATOM 845 O O . GLU B 1 435 ? -21.12754 21.98612 -3.15175 1.000 61.22225 392 GLU H O 1
ATOM 851 N N . ARG B 1 436 ? -21.86867 20.67077 -1.48574 1.000 58.81036 393 ARG H N 1
ATOM 852 C CA . ARG B 1 436 ? -23.11764 21.40480 -1.32352 1.000 61.87583 393 ARG H CA 1
ATOM 853 C C . ARG B 1 436 ? -22.85427 22.84118 -0.88580 1.000 65.22826 393 ARG H C 1
ATOM 854 O O . ARG B 1 436 ? -21.90201 23.12440 -0.15450 1.000 64.41541 393 ARG H O 1
ATOM 862 N N . ASN B 1 437 ? -23.70835 23.75112 -1.37011 1.000 69.46370 394 ASN H N 1
ATOM 863 C CA . ASN B 1 437 ? -23.69693 25.18022 -1.05311 1.000 75.86539 394 ASN H CA 1
ATOM 864 C C . ASN B 1 437 ? -22.57466 25.93617 -1.76643 1.000 66.91756 394 ASN H C 1
ATOM 865 O O . ASN B 1 437 ? -22.60770 27.16899 -1.82790 1.000 75.45545 394 ASN H O 1
ATOM 870 N N . ILE B 1 438 ? -21.59319 25.23178 -2.32453 1.000 64.85786 395 ILE H N 1
ATOM 871 C CA . ILE B 1 438 ? -20.50458 25.85296 -3.07395 1.000 65.62451 395 ILE H CA 1
ATOM 872 C C . ILE B 1 438 ? -20.60074 25.54439 -4.56835 1.000 62.81624 395 ILE H C 1
ATOM 873 O O . ILE B 1 438 ? -20.57647 26.45416 -5.39768 1.000 66.68492 395 ILE H O 1
ATOM 878 N N . GLU B 1 439 ? -20.69779 24.26795 -4.93076 1.000 60.68827 396 GLU H N 1
ATOM 879 C CA . GLU B 1 439 ? -20.92362 23.88693 -6.31778 1.000 55.72871 396 GLU H CA 1
ATOM 880 C C . GLU B 1 439 ? -22.41055 23.98717 -6.64006 1.000 54.88961 396 GLU H C 1
ATOM 881 O O . GLU B 1 439 ? -23.26132 23.84638 -5.75843 1.000 55.14344 396 GLU H O 1
ATOM 887 N N . LYS B 1 440 ? -22.71913 24.23856 -7.91452 1.000 53.76058 397 LYS H N 1
ATOM 888 C CA . LYS B 1 440 ? -24.09308 24.23667 -8.40370 1.000 51.65598 397 LYS H CA 1
ATOM 889 C C . LYS B 1 440 ? -24.18701 23.31700 -9.61186 1.000 53.29837 397 LYS H C 1
ATOM 890 O O . LYS B 1 440 ? -23.22444 23.16332 -10.36934 1.000 52.05819 397 LYS H O 1
ATOM 896 N N . ILE B 1 441 ? -25.35412 22.70228 -9.79148 1.000 56.45174 398 ILE H N 1
ATOM 897 C CA . ILE B 1 441 ? -25.55088 21.68609 -10.82302 1.000 55.84701 398 ILE H CA 1
ATOM 898 C C . ILE B 1 441 ? -26.68800 22.12404 -11.73374 1.000 52.51250 398 ILE H C 1
ATOM 899 O O . ILE B 1 441 ? -27.81592 22.33064 -11.26955 1.000 55.07497 398 ILE H O 1
ATOM 904 N N . SER B 1 442 ? -26.39519 22.23184 -13.03087 1.000 50.88205 399 SER H N 1
ATOM 905 C CA . SER B 1 442 ? -27.32960 22.71068 -14.03795 1.000 53.65465 399 SER H CA 1
ATOM 906 C C . SER B 1 442 ? -27.63015 21.61424 -15.05287 1.000 53.29592 399 SER H C 1
ATOM 907 O O . SER B 1 442 ? -26.84410 20.67979 -15.24512 1.000 53.44696 399 SER H O 1
ATOM 910 N N . MET B 1 443 ? -28.77864 21.74850 -15.71049 1.000 47.40839 400 MET H N 1
ATOM 911 C CA . MET B 1 443 ? -29.23318 20.81085 -16.72497 1.000 52.60482 400 MET H CA 1
ATOM 912 C C . MET B 1 443 ? -29.06898 21.42130 -18.11058 1.000 52.92092 400 MET H C 1
ATOM 913 O O . MET B 1 443 ? -29.02223 22.64147 -18.27070 1.000 58.50333 400 MET H O 1
ATOM 918 N N . LEU B 1 444 ? -28.99325 20.55641 -19.12014 1.000 53.14568 401 LEU H N 1
ATOM 919 C CA . LEU B 1 444 ? -28.75943 20.99719 -20.49097 1.000 56.65295 401 LEU H CA 1
ATOM 920 C C . LEU B 1 444 ? -30.07543 21.20616 -21.22967 1.000 60.51510 401 LEU H C 1
ATOM 921 O O . LEU B 1 444 ? -30.98566 20.37618 -21.14686 1.000 61.33588 401 LEU H O 1
ATOM 926 N N . GLU B 1 445 ? -30.16430 22.31915 -21.96451 1.000 59.49551 402 GLU H N 1
ATOM 927 C CA . GLU B 1 445 ? -31.29512 22.55925 -22.85477 1.000 59.71604 402 GLU H CA 1
ATOM 928 C C . GLU B 1 445 ? -31.00727 22.09303 -24.27646 1.000 58.73003 402 GLU H C 1
ATOM 929 O O . GLU B 1 445 ? -31.88017 21.50833 -24.92490 1.000 58.99619 402 GLU H O 1
ATOM 935 N N . LYS B 1 446 ? -29.79818 22.33300 -24.77533 1.000 54.28712 403 LYS H N 1
ATOM 936 C CA . LYS B 1 446 ? -29.44762 21.92679 -26.12601 1.000 57.39620 403 LYS H CA 1
ATOM 937 C C . LYS B 1 446 ? -27.93732 21.75708 -26.21895 1.000 58.82552 403 LYS H C 1
ATOM 938 O O . LYS B 1 446 ? -27.17569 22.43420 -25.52288 1.000 56.43891 403 LYS H O 1
ATOM 944 N N . ILE B 1 447 ? -27.51614 20.83243 -27.07745 1.000 58.66801 404 ILE H N 1
ATOM 945 C CA . ILE B 1 447 ? -26.11064 20.60447 -27.38852 1.000 54.95180 404 ILE H CA 1
ATOM 946 C C . ILE B 1 447 ? -25.86290 21.05798 -28.81869 1.000 53.11240 404 ILE H C 1
ATOM 947 O O . ILE B 1 447 ? -26.66301 20.77480 -29.71601 1.000 52.55918 404 ILE H O 1
ATOM 952 N N . TYR B 1 448 ? -24.75652 21.76176 -29.03291 1.000 52.88843 405 TYR H N 1
ATOM 953 C CA . TYR B 1 448 ? -24.38555 22.24291 -30.36010 1.000 49.96953 405 TYR H CA 1
ATOM 954 C C . TYR B 1 448 ? -22.98313 21.73482 -30.66936 1.000 50.82029 405 TYR H C 1
ATOM 955 O O . TYR B 1 448 ? -21.99536 22.27017 -30.15972 1.000 49.12954 405 TYR H O 1
ATOM 964 N N . ILE B 1 449 ? -22.90271 20.70314 -31.49303 1.000 50.15946 406 ILE H N 1
ATOM 965 C CA . ILE B 1 449 ? -21.63169 20.16389 -31.95978 1.000 48.26304 406 ILE H CA 1
ATOM 966 C C . ILE B 1 449 ? -21.27492 20.84807 -33.26731 1.000 42.80385 406 ILE H C 1
ATOM 967 O O . ILE B 1 449 ? -22.14837 21.09778 -34.10145 1.000 50.56579 406 ILE H O 1
ATOM 972 N N . HIS B 1 450 ? -19.99854 21.16963 -33.44359 1.000 46.93229 407 HIS H N 1
ATOM 973 C CA . HIS B 1 450 ? -19.57579 21.85188 -34.65588 1.000 50.50585 407 HIS H CA 1
ATOM 974 C C . HIS B 1 450 ? -19.97657 21.02818 -35.87402 1.000 52.30292 407 HIS H C 1
ATOM 975 O O . HIS B 1 450 ? -19.74556 19.81041 -35.89687 1.000 49.23631 407 HIS H O 1
ATOM 982 N N . PRO B 1 451 ? -20.59704 21.64150 -36.88455 1.000 52.03858 408 PRO H N 1
ATOM 983 C CA . PRO B 1 451 ? -21.04474 20.87015 -38.05468 1.000 56.45753 408 PRO H CA 1
ATOM 984 C C . PRO B 1 451 ? -19.91657 20.20531 -38.81368 1.000 55.16106 408 PRO H C 1
ATOM 985 O O . PRO B 1 451 ? -20.16336 19.21990 -39.51767 1.000 59.83595 408 PRO H O 1
ATOM 989 N N . ARG B 1 452 ? -18.69051 20.71656 -38.71113 1.000 55.51189 409 ARG H N 1
ATOM 990 C CA . ARG B 1 452 ? -17.55738 20.17361 -39.44744 1.000 57.71335 409 ARG H CA 1
ATOM 991 C C . ARG B 1 452 ? -16.58627 19.43237 -38.53332 1.000 54.26534 409 ARG H C 1
ATOM 992 O O . ARG B 1 452 ? -15.42830 19.21284 -38.90578 1.000 54.25946 409 ARG H O 1
ATOM 1000 N N . TYR B 1 453 ? -17.04618 19.04560 -37.34371 1.000 50.41576 410 TYR H N 1
ATOM 1001 C CA . TYR B 1 453 ? -16.26555 18.22153 -36.43467 1.000 44.91240 410 TYR H CA 1
ATOM 1002 C C . TYR B 1 453 ? -15.94356 16.88786 -37.09058 1.000 49.79946 410 TYR H C 1
ATOM 1003 O O . TYR B 1 453 ? -16.84417 16.15634 -37.51284 1.000 48.99598 410 TYR H O 1
ATOM 1012 N N . ASN B 1 454 ? -14.65824 16.56995 -37.18158 1.000 48.21628 411 ASN H N 1
ATOM 1013 C CA . ASN B 1 454 ? -14.20820 15.35086 -37.84571 1.000 51.54830 411 ASN H CA 1
ATOM 1014 C C . ASN B 1 454 ? -13.44874 14.48460 -36.84552 1.000 54.26927 411 ASN H C 1
ATOM 1015 O O . ASN B 1 454 ? -12.28759 14.76123 -36.52590 1.000 49.69579 411 ASN H O 1
ATOM 1020 N N . TRP B 1 455 ? -14.10894 13.43045 -36.37043 1.000 47.17771 412 TRP H N 1
ATOM 1021 C CA . TRP B 1 455 ? -13.52704 12.45769 -35.45868 1.000 46.99916 412 TRP H CA 1
ATOM 1022 C C . TRP B 1 455 ? -12.78011 11.34243 -36.17316 1.000 49.12644 412 TRP H C 1
ATOM 1023 O O . TRP B 1 455 ? -12.10695 10.54547 -35.51146 1.000 50.00229 412 TRP H O 1
ATOM 1034 N N . ARG B 1 456 ? -12.89211 11.25606 -37.49772 1.000 51.78965 413 ARG H N 1
ATOM 1035 C CA . ARG B 1 456 ? -12.39182 10.08011 -38.19920 1.000 50.78713 413 ARG H CA 1
ATOM 1036 C C . ARG B 1 456 ? -10.87168 10.03605 -38.20558 1.000 48.08244 413 ARG H C 1
ATOM 1037 O O . ARG B 1 456 ? -10.28142 8.95800 -38.09105 1.000 54.00455 413 ARG H O 1
ATOM 1045 N N . GLU B 1 457 ? -10.21767 11.18953 -38.32206 1.000 52.91826 414 GLU H N 1
ATOM 1046 C CA . GLU B 1 457 ? -8.77285 11.22314 -38.52273 1.000 52.22945 414 GLU H CA 1
ATOM 1047 C C . GLU B 1 457 ? -8.03955 11.98724 -37.42911 1.000 49.05467 414 GLU H C 1
ATOM 1048 O O . GLU B 1 457 ? -7.13405 11.42952 -36.80254 1.000 52.46079 414 GLU H O 1
ATOM 1054 N N . ASN B 1 458 ? -8.38351 13.25183 -37.18349 1.000 48.18619 415 ASN H N 1
ATOM 1055 C CA . ASN B 1 458 ? -7.53545 14.05940 -36.31627 1.000 47.45827 415 ASN H CA 1
ATOM 1056 C C . ASN B 1 458 ? -8.31864 14.99522 -35.40501 1.000 45.02339 415 ASN H C 1
ATOM 1057 O O . ASN B 1 458 ? -7.77276 16.02234 -34.98621 1.000 43.04126 415 ASN H O 1
ATOM 1062 N N . LEU B 1 459 ? -9.57029 14.66328 -35.07998 1.000 46.53157 416 LEU H N 1
ATOM 1063 C CA . LEU B 1 459 ? -10.39158 15.45699 -34.16128 1.000 46.78578 416 LEU H CA 1
ATOM 1064 C C . LEU B 1 459 ? -10.40189 16.93584 -34.55112 1.000 39.93853 416 LEU H C 1
ATOM 1065 O O . LEU B 1 459 ? -10.39010 17.82543 -33.69976 1.000 34.93956 416 LEU H O 1
ATOM 1070 N N . ASP B 1 460 ? -10.42325 17.19180 -35.85814 1.000 38.52966 417 ASP H N 1
ATOM 1071 C CA . ASP B 1 460 ? -10.50688 18.55266 -36.37019 1.000 44.60880 417 ASP H CA 1
ATOM 1072 C C . ASP B 1 460 ? -11.82027 19.19962 -35.93767 1.000 45.69721 417 ASP H C 1
ATOM 1073 O O . ASP B 1 460 ? -12.88851 18.59169 -36.05438 1.000 47.40842 417 ASP H O 1
ATOM 1078 N N . ARG B 1 461 ? -11.73534 20.43741 -35.43635 1.000 40.64992 418 ARG H N 1
ATOM 1079 C CA . ARG B 1 461 ? -12.89608 21.17360 -34.92996 1.000 41.63970 418 ARG H CA 1
ATOM 1080 C C . ARG B 1 461 ? -13.57597 20.41601 -33.78741 1.000 44.43276 418 ARG H C 1
ATOM 1081 O O . ARG B 1 461 ? -14.80109 20.27369 -33.73677 1.000 42.56163 418 ARG H O 1
ATOM 1089 N N . ASP B 1 462 ? -12.75240 19.91970 -32.86428 1.000 40.98543 419 ASP H N 1
ATOM 1090 C CA . ASP B 1 462 ? -13.20834 19.21310 -31.66971 1.000 39.23171 419 ASP H CA 1
ATOM 1091 C C . ASP B 1 462 ? -13.76723 20.23446 -30.68052 1.000 41.07759 419 ASP H C 1
ATOM 1092 O O . ASP B 1 462 ? -13.10420 20.65915 -29.73207 1.000 39.98786 419 ASP H O 1
ATOM 1097 N N . ILE B 1 463 ? -15.01539 20.63642 -30.90256 1.000 38.39808 420 ILE H N 1
ATOM 1098 C CA . ILE B 1 463 ? -15.60972 21.69613 -30.09526 1.000 40.61068 420 ILE H CA 1
ATOM 1099 C C . ILE B 1 463 ? -17.12446 21.53720 -30.10325 1.000 43.50130 420 ILE H C 1
ATOM 1100 O O . ILE B 1 463 ? -17.72109 21.13997 -31.11076 1.000 41.21675 420 ILE H O 1
ATOM 1105 N N . ALA B 1 464 ? -17.74297 21.84436 -28.96350 1.000 43.42272 421 ALA H N 1
ATOM 1106 C CA . ALA B 1 464 ? -19.19050 21.79205 -28.83369 1.000 42.65262 421 ALA H CA 1
ATOM 1107 C C . ALA B 1 464 ? -19.63804 22.79687 -27.78445 1.000 46.50283 421 ALA H C 1
ATOM 1108 O O . ALA B 1 464 ? -18.88110 23.16855 -26.88082 1.000 44.68352 421 ALA H O 1
ATOM 1110 N N . LEU B 1 465 ? -20.88796 23.22697 -27.91869 1.000 47.52140 422 LEU H N 1
ATOM 1111 C CA . LEU B 1 465 ? -21.52615 24.13230 -26.98047 1.000 46.81136 422 LEU H CA 1
ATOM 1112 C C . LEU B 1 465 ? -22.70127 23.43518 -26.30871 1.000 47.42330 422 LEU H C 1
ATOM 1113 O O . LEU B 1 465 ? -23.36096 22.57932 -26.90572 1.000 49.61197 422 LEU H O 1
ATOM 1118 N N . MET B 1 466 ? -22.95345 23.80775 -25.05588 1.000 49.55338 423 MET H N 1
ATOM 1119 C CA . MET B 1 466 ? -24.08992 23.30854 -24.29118 1.000 45.66091 423 MET H CA 1
ATOM 1120 C C . MET B 1 466 ? -24.79667 24.49442 -23.65444 1.000 51.53111 423 MET H C 1
ATOM 1121 O O . MET B 1 466 ? -24.17727 25.25476 -22.90133 1.000 49.40108 423 MET H O 1
ATOM 1126 N N . LYS B 1 467 ? -26.08110 24.65940 -23.96811 1.000 52.24912 424 LYS H N 1
ATOM 1127 C CA . LYS B 1 467 ? -26.90177 25.70723 -23.37434 1.000 52.22676 424 LYS H CA 1
ATOM 1128 C C . LYS B 1 467 ? -27.62784 25.15146 -22.15473 1.000 53.31081 424 LYS H C 1
ATOM 1129 O O . LYS B 1 467 ? -28.25457 24.08955 -22.22725 1.000 52.39686 424 LYS H O 1
ATOM 1135 N N . LEU B 1 468 ? -27.53382 25.86154 -21.03535 1.000 53.57407 425 LEU H N 1
ATOM 1136 C CA . LEU B 1 468 ? -28.16771 25.40422 -19.80930 1.000 56.39439 425 LEU H CA 1
ATOM 1137 C C . LEU B 1 468 ? -29.64452 25.78809 -19.79150 1.000 60.67066 425 LEU H C 1
ATOM 1138 O O . LEU B 1 468 ? -30.05882 26.77914 -20.39992 1.000 62.29643 425 LEU H O 1
ATOM 1143 N N . LYS B 1 469 ? -30.44155 24.99517 -19.06922 1.000 55.57679 426 LYS H N 1
ATOM 1144 C CA . LYS B 1 469 ? -31.87760 25.25088 -19.02627 1.000 59.15674 426 LYS H CA 1
ATOM 1145 C C . LYS B 1 469 ? -32.19182 26.53643 -18.27507 1.000 63.08027 426 LYS H C 1
ATOM 1146 O O . LYS B 1 469 ? -33.16084 27.23058 -18.60488 1.000 63.99268 426 LYS H O 1
ATOM 1152 N N . LYS B 1 470 ? -31.39705 26.86401 -17.25587 1.000 61.84563 427 LYS H N 1
ATOM 1153 C CA . LYS B 1 470 ? -31.61661 28.05252 -16.44482 1.000 61.73798 427 LYS H CA 1
ATOM 1154 C C . LYS B 1 470 ? -30.27031 28.70322 -16.16646 1.000 64.23234 427 LYS H C 1
ATOM 1155 O O . LYS B 1 470 ? -29.28369 27.99686 -15.90343 1.000 62.02338 427 LYS H O 1
ATOM 1161 N N . PRO B 1 471 ? -30.19778 30.03337 -16.21924 1.000 64.37163 428 PRO H N 1
ATOM 1162 C CA . PRO B 1 471 ? -28.90785 30.70861 -16.03644 1.000 58.49451 428 PRO H CA 1
ATOM 1163 C C . PRO B 1 471 ? -28.31586 30.39616 -14.67222 1.000 59.70145 428 PRO H C 1
ATOM 1164 O O . PRO B 1 471 ? -29.02256 30.35282 -13.66312 1.000 60.89349 428 PRO H O 1
ATOM 1168 N N . VAL B 1 472 ? -27.00925 30.16868 -14.64815 1.000 54.77133 429 VAL H N 1
ATOM 1169 C CA . VAL B 1 472 ? -26.33331 29.83164 -13.40270 1.000 58.94750 429 VAL H CA 1
ATOM 1170 C C . VAL B 1 472 ? -25.99794 31.11270 -12.65565 1.000 60.92554 429 VA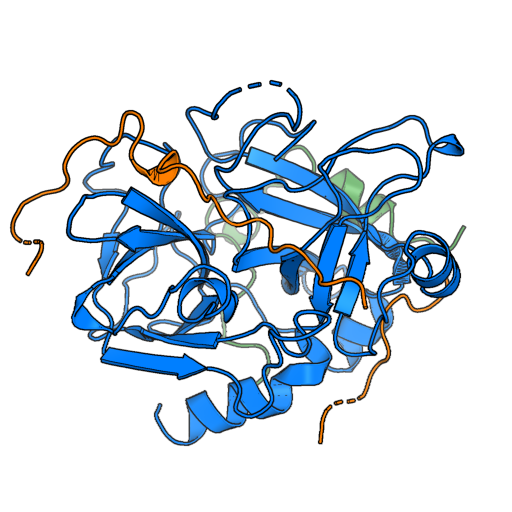L H C 1
ATOM 1171 O O . VAL B 1 472 ? -25.70186 32.15016 -13.26309 1.000 59.62017 429 VAL H O 1
ATOM 1175 N N . ALA B 1 473 ? -26.07027 31.04502 -11.32825 1.000 59.53922 430 ALA H N 1
ATOM 1176 C CA . ALA B 1 473 ? -25.77405 32.17808 -10.46445 1.000 55.33619 430 ALA H CA 1
ATOM 1177 C C . ALA B 1 473 ? -24.27656 32.22461 -10.19050 1.000 57.17165 430 ALA H C 1
ATOM 1178 O O . ALA B 1 473 ? -23.70137 31.24963 -9.68939 1.000 53.71642 430 ALA H O 1
ATOM 1180 N N . PHE B 1 474 ? -23.65347 33.35597 -10.51630 1.000 58.89466 431 PHE H N 1
ATOM 1181 C CA . PHE B 1 474 ? -22.22258 33.52202 -10.30251 1.000 56.25274 431 PHE H CA 1
ATOM 1182 C C . PHE B 1 474 ? -21.91498 33.67091 -8.81845 1.000 54.47427 431 PHE H C 1
ATOM 1183 O O . PHE B 1 474 ? -22.75839 34.08890 -8.02051 1.000 53.20522 431 PHE H O 1
ATOM 1191 N N . SER B 1 475 ? -20.68977 33.32398 -8.45233 1.000 50.60596 432 SER H N 1
ATOM 1192 C CA . SER B 1 475 ? -20.25139 33.42870 -7.07007 1.000 51.08816 432 SER H CA 1
ATOM 1193 C C . SER B 1 475 ? -18.73971 33.61310 -7.07552 1.000 53.29909 432 SER H C 1
ATOM 1194 O O . SER B 1 475 ? -18.14244 33.93639 -8.10995 1.000 55.97796 432 SER H O 1
ATOM 1197 N N . ASP B 1 476 ? -18.11227 33.39824 -5.92116 1.000 53.00270 433 ASP H N 1
ATOM 1198 C CA . ASP B 1 476 ? -16.65773 33.41884 -5.85979 1.000 54.35559 433 ASP H CA 1
ATOM 1199 C C . ASP B 1 476 ? -16.02922 32.19608 -6.52242 1.000 51.13957 433 ASP H C 1
ATOM 1200 O O . ASP B 1 476 ? -14.83706 32.23423 -6.84816 1.000 50.21148 433 ASP H O 1
ATOM 1205 N N . TYR B 1 477 ? -16.79840 31.12188 -6.73902 1.000 52.72110 434 TYR H N 1
ATOM 1206 C CA . TYR B 1 477 ? -16.28736 29.90176 -7.36106 1.000 52.90488 434 TYR H CA 1
ATOM 1207 C C . TYR B 1 477 ? -16.87327 29.63248 -8.73884 1.000 49.07152 434 TYR H C 1
ATOM 1208 O O . TYR B 1 477 ? -16.43852 28.68614 -9.40307 1.000 46.59541 434 TYR H O 1
ATOM 1217 N N . ILE B 1 478 ? -17.84491 30.42527 -9.17761 1.000 48.50788 435 ILE H N 1
ATOM 1218 C CA . ILE B 1 478 ? -18.49211 30.26703 -10.47427 1.000 49.29912 435 ILE H CA 1
ATOM 1219 C C . ILE B 1 478 ? -18.38266 31.60392 -11.19762 1.000 48.96353 435 ILE H C 1
ATOM 1220 O O . ILE B 1 478 ? -18.99670 32.59306 -10.77880 1.000 50.60901 435 ILE H O 1
ATOM 1225 N N . HIS B 1 479 ? -17.59627 31.64129 -12.27487 1.000 50.07290 436 HIS H N 1
ATOM 1226 C CA . HIS B 1 479 ? -17.37943 32.88291 -13.00116 1.000 50.45247 436 HIS H CA 1
ATOM 1227 C C . HIS B 1 479 ? -16.93451 32.54292 -14.41066 1.000 44.28613 436 HIS H C 1
ATOM 1228 O O . HIS B 1 479 ? -16.15691 31.59905 -14.58337 1.000 41.99449 436 HIS H O 1
ATOM 1235 N N . PRO B 1 480 ? -17.39139 33.26267 -15.42604 1.000 51.19146 437 PRO H N 1
ATOM 1236 C CA . PRO B 1 480 ? -17.04023 32.90351 -16.80047 1.000 49.20312 437 PRO H CA 1
ATOM 1237 C C . PRO B 1 480 ? -15.65359 33.38989 -17.19474 1.000 45.85005 437 PRO H C 1
ATOM 1238 O O . PRO B 1 480 ? -15.08385 34.30700 -16.60313 1.000 46.65023 437 PRO H O 1
ATOM 1242 N N . VAL B 1 481 ? -15.12374 32.74975 -18.22728 1.000 45.84913 438 VAL H N 1
ATOM 1243 C CA . VAL B 1 481 ? -13.86188 33.13060 -18.84722 1.000 48.11966 438 VAL H CA 1
ATOM 1244 C C . VAL B 1 481 ? -14.17284 33.89098 -20.12665 1.000 45.66961 438 VAL H C 1
ATOM 1245 O O . VAL B 1 481 ? -15.23155 33.71086 -20.73834 1.000 50.69314 438 VAL H O 1
ATOM 1249 N N . CYS B 1 482 ? -13.24786 34.75030 -20.53766 1.000 41.87425 439 CYS H N 1
ATOM 1250 C CA . CYS B 1 482 ? -13.40352 35.46905 -21.78936 1.000 46.83157 439 CYS H CA 1
ATOM 1251 C C . CYS B 1 482 ? -12.93143 34.62607 -22.96550 1.000 49.62661 439 CYS H C 1
ATOM 1252 O O . CYS B 1 482 ? -12.06965 33.75316 -22.83322 1.000 51.58800 439 CYS H O 1
ATOM 1255 N N . LEU B 1 483 ? -13.49757 34.91630 -24.13613 1.000 52.89203 440 LEU H N 1
ATOM 1256 C CA . LEU B 1 483 ? -13.02461 34.40336 -25.41363 1.000 54.31853 440 LEU H CA 1
ATOM 1257 C C . LEU B 1 483 ? -12.14768 35.44323 -26.09969 1.000 55.69379 440 LEU H C 1
ATOM 1258 O O . LEU B 1 483 ? -12.43968 36.63611 -26.03603 1.000 58.20359 440 LEU H O 1
ATOM 1263 N N . PRO B 1 484 ? -11.06607 35.04652 -26.76047 1.000 55.84609 441 PRO H N 1
ATOM 1264 C CA . PRO B 1 484 ? -10.10332 36.03737 -27.25865 1.000 56.44108 441 PRO H CA 1
ATOM 1265 C C . PRO B 1 484 ? -10.58731 36.77264 -28.50070 1.000 63.16498 441 PRO H C 1
ATOM 1266 O O . PRO B 1 484 ? -11.17041 36.17970 -29.41148 1.000 61.46339 441 PRO H O 1
ATOM 1270 N N . ASP B 1 485 ? -10.33319 38.08336 -28.53037 1.000 62.32023 442 ASP H N 1
ATOM 1271 C CA . ASP B 1 485 ? -10.50204 38.86263 -29.74646 1.000 66.78240 442 ASP H CA 1
ATOM 1272 C C . ASP B 1 485 ? -9.27904 38.69848 -30.64337 1.000 64.97454 442 ASP H C 1
ATOM 1273 O O . ASP B 1 485 ? -8.26908 38.10980 -30.25426 1.000 63.31645 442 ASP H O 1
ATOM 1278 N N . ARG B 1 486 ? -9.37606 39.23867 -31.86315 1.000 69.26768 443 ARG H N 1
ATOM 1279 C CA . ARG B 1 486 ? -8.26991 39.11210 -32.80794 1.000 67.94145 443 ARG H CA 1
ATOM 1280 C C . ARG B 1 486 ? -6.99204 39.72372 -32.24990 1.000 64.57214 443 ARG H C 1
ATOM 1281 O O . ARG B 1 486 ? -5.90021 39.17384 -32.43182 1.000 64.58881 443 ARG H O 1
ATOM 1289 N N . GLU B 1 487 ? -7.10750 40.85193 -31.55226 1.000 68.21056 444 GLU H N 1
ATOM 1290 C CA . GLU B 1 487 ? -5.92261 41.49810 -30.99942 1.000 71.72008 444 GLU H CA 1
ATOM 1291 C C . GLU B 1 487 ? -5.32057 40.66564 -29.87304 1.000 67.27708 444 GLU H C 1
ATOM 1292 O O . GLU B 1 487 ? -4.10732 40.42603 -29.84327 1.000 63.72950 444 GLU H O 1
ATOM 1298 N N . THR B 1 488 ? -6.15942 40.20306 -28.94248 1.000 65.84557 445 THR H N 1
ATOM 1299 C CA . THR B 1 488 ? -5.65851 39.43692 -27.80525 1.000 63.19861 445 THR H CA 1
ATOM 1300 C C . THR B 1 488 ? -5.07843 38.09781 -28.24641 1.000 61.44771 445 THR H C 1
ATOM 1301 O O . THR B 1 488 ? -4.01496 37.68739 -27.76650 1.000 58.19676 445 THR H O 1
ATOM 1305 N N . ALA B 1 489 ? -5.76405 37.40340 -29.15785 1.000 64.06667 446 ALA H N 1
ATOM 1306 C CA . ALA B 1 489 ? -5.26347 36.12576 -29.65363 1.000 56.20676 446 ALA H CA 1
ATOM 1307 C C . ALA B 1 489 ? -3.91390 36.28632 -30.33771 1.000 58.87532 446 ALA H C 1
ATOM 1308 O O . ALA B 1 489 ? -3.00033 35.48005 -30.12460 1.000 57.83656 446 ALA H O 1
ATOM 1310 N N . ALA B 1 490 ? -3.76740 37.32755 -31.15858 1.000 60.69869 447 ALA H N 1
ATOM 1311 C CA . ALA B 1 490 ? -2.53762 37.49825 -31.92281 1.000 57.75466 447 ALA H CA 1
ATOM 1312 C C . ALA B 1 490 ? -1.33596 37.70339 -31.01057 1.000 58.65312 447 ALA H C 1
ATOM 1313 O O . ALA B 1 490 ? -0.25430 37.16297 -31.26828 1.000 63.51291 447 ALA H O 1
ATOM 1315 N N . SER B 1 491 ? -1.50203 38.46581 -29.93395 1.000 56.31674 448 SER H N 1
ATOM 1316 C CA . SER B 1 491 ? -0.36921 38.74951 -29.06475 1.000 57.20540 448 SER H CA 1
ATOM 1317 C C . SER B 1 491 ? -0.04515 37.61104 -28.10474 1.000 57.33659 448 SER H C 1
ATOM 1318 O O . SER B 1 491 ? 1.08055 37.55654 -27.60310 1.000 61.23286 448 SER H O 1
ATOM 1321 N N . LEU B 1 492 ? -0.98693 36.70346 -27.83540 1.000 57.37756 449 LEU H N 1
ATOM 1322 C CA . LEU B 1 492 ? -0.77833 35.65365 -26.83855 1.000 57.89290 449 LEU H CA 1
ATOM 1323 C C . LEU B 1 492 ? -0.44948 34.28743 -27.43055 1.000 54.49944 449 LEU H C 1
ATOM 1324 O O . LEU B 1 492 ? 0.28700 33.51944 -26.80375 1.000 55.10452 449 LEU H O 1
ATOM 1329 N N . LEU B 1 493 ? -0.98193 33.94616 -28.60812 1.000 55.11589 450 LEU H N 1
ATOM 1330 C CA . LEU B 1 493 ? -0.76136 32.61970 -29.19419 1.000 56.12968 450 LEU H CA 1
ATOM 1331 C C . LEU B 1 493 ? 0.57508 32.59755 -29.93265 1.000 55.31568 450 LEU H C 1
ATOM 1332 O O . LEU B 1 493 ? 0.65404 32.54264 -31.16099 1.000 60.22231 450 LEU H O 1
ATOM 1337 N N . GLN B 1 494 ? 1.64415 32.63252 -29.14778 1.000 58.95065 451 GLN H N 1
ATOM 1338 C CA . GLN B 1 494 ? 2.99909 32.64569 -29.67304 1.000 60.35318 451 GLN H CA 1
ATOM 1339 C C . GLN B 1 494 ? 3.81011 31.56568 -28.98125 1.000 51.94638 451 GLN H C 1
ATOM 1340 O O . GLN B 1 494 ? 3.69304 31.37528 -27.76854 1.000 47.53754 451 GLN H O 1
ATOM 1346 N N . ALA B 1 495 ? 4.62791 30.86233 -29.76074 1.000 62.78405 452 ALA H N 1
ATOM 1347 C CA . ALA B 1 495 ? 5.43067 29.77553 -29.21983 1.000 58.27146 452 ALA H CA 1
ATOM 1348 C C . ALA B 1 495 ? 6.30887 30.27845 -28.08293 1.000 50.41933 452 ALA H C 1
ATOM 1349 O O . ALA B 1 495 ? 6.95397 31.32095 -28.19373 1.000 52.37064 452 ALA H O 1
ATOM 1351 N N . GLY B 1 496 ? 6.32375 29.53105 -26.98057 1.000 44.71067 453 GLY H N 1
ATOM 1352 C CA . GLY B 1 496 ? 7.01964 29.90559 -25.77837 1.000 38.36147 453 GLY H CA 1
ATOM 1353 C C . GLY B 1 496 ? 6.12277 30.49703 -24.70950 1.000 41.99235 453 GLY H C 1
ATOM 1354 O O . GLY B 1 496 ? 6.43585 30.38210 -23.52036 1.000 44.19406 453 GLY H O 1
ATOM 1355 N N . TYR B 1 497 ? 5.01598 31.12260 -25.10451 1.000 44.46522 454 TYR H N 1
ATOM 1356 C CA . TYR B 1 497 ? 4.09372 31.70149 -24.13597 1.000 45.62695 454 TYR H CA 1
ATOM 1357 C C . TYR B 1 497 ? 3.28957 30.59563 -23.45713 1.000 43.12973 454 TYR H C 1
ATOM 1358 O O . TYR B 1 497 ? 2.80312 29.66714 -24.10920 1.000 41.26007 454 TYR H O 1
ATOM 1367 N N . LYS B 1 498 ? 3.15000 30.69758 -22.13997 1.000 39.15579 455 LYS H N 1
ATOM 1368 C CA . LYS B 1 498 ? 2.56754 29.63387 -21.33486 1.000 40.52204 455 LYS H CA 1
ATOM 1369 C C . LYS B 1 498 ? 1.09552 29.89653 -21.04955 1.000 42.07955 455 LYS H C 1
ATOM 1370 O O . LYS B 1 498 ? 0.70602 31.01915 -20.71496 1.000 43.49468 455 LYS H O 1
ATOM 1376 N N . GLY B 1 499 ? 0.28211 28.84688 -21.18850 1.000 42.38344 456 GLY H N 1
ATOM 1377 C CA . GLY B 1 499 ? -1.09658 28.85312 -20.75669 1.000 36.85085 456 GLY H CA 1
ATOM 1378 C C . GLY B 1 499 ? -1.30468 27.86819 -19.61673 1.000 37.07335 456 GLY H C 1
ATOM 1379 O O . GLY B 1 499 ? -0.38462 27.16147 -19.19772 1.000 42.20294 456 GLY H O 1
ATOM 1380 N N . ARG B 1 500 ? -2.53674 27.83190 -19.12177 1.000 35.79726 457 ARG H N 1
ATOM 1381 C CA . ARG B 1 500 ? -2.86385 27.07000 -17.92454 1.000 34.25036 457 ARG H CA 1
ATOM 1382 C C . ARG B 1 500 ? -3.94552 26.04841 -18.24493 1.000 36.01642 457 ARG H C 1
ATOM 1383 O O . ARG B 1 500 ? -4.98635 26.40226 -18.80895 1.000 33.99166 457 ARG H O 1
ATOM 1391 N N . VAL B 1 501 ? -3.68863 24.78185 -17.90031 1.000 37.25364 458 VAL H N 1
ATOM 1392 C CA . VAL B 1 501 ? -4.60917 23.67345 -18.14894 1.000 37.02224 458 VAL H CA 1
ATOM 1393 C C . VAL B 1 501 ? -5.09921 23.12998 -16.81499 1.000 36.92369 458 VAL H C 1
ATOM 1394 O O . VAL B 1 501 ? -4.31757 22.98372 -15.86856 1.000 38.17298 458 VAL H O 1
ATOM 1398 N N . THR B 1 502 ? -6.38999 22.82019 -16.74236 1.000 32.36715 459 THR H N 1
ATOM 1399 C CA . THR B 1 502 ? -7.00297 22.36359 -15.50642 1.000 37.91053 459 THR H CA 1
ATOM 1400 C C . THR B 1 502 ? -7.88692 21.15776 -15.78345 1.000 36.38846 459 THR H C 1
ATOM 1401 O O . THR B 1 502 ? -8.50222 21.05680 -16.84758 1.000 35.74639 459 THR H O 1
ATOM 1405 N N . GLY B 1 503 ? -7.94111 20.23623 -14.82719 1.000 35.47533 460 GLY H N 1
ATOM 1406 C CA . GLY B 1 503 ? -8.77600 19.05797 -15.00719 1.000 34.42431 460 GLY H CA 1
ATOM 1407 C C . GLY B 1 503 ? -8.65789 18.10903 -13.83552 1.000 35.66876 460 GLY H C 1
ATOM 1408 O O . GLY B 1 503 ? -7.83293 18.28778 -12.93131 1.000 36.04491 460 GLY H O 1
ATOM 1409 N N . TRP B 1 504 ? -9.50982 17.08629 -13.86979 1.000 36.88312 461 TRP H N 1
ATOM 1410 C CA . TRP B 1 504 ? -9.51469 16.01822 -12.88075 1.000 38.62713 461 TRP H CA 1
ATOM 1411 C C . TRP B 1 504 ? -9.00668 14.68829 -13.43814 1.000 35.92220 461 TRP H C 1
ATOM 1412 O O . TRP B 1 504 ? -9.18311 13.65122 -12.78671 1.000 36.94541 461 TRP H O 1
ATOM 1423 N N . GLY B 1 505 ? -8.39611 14.68539 -14.62007 1.000 28.42774 462 GLY H N 1
ATOM 1424 C CA . GLY B 1 505 ? -7.99341 13.45321 -15.25933 1.000 35.30473 462 GLY H CA 1
ATOM 1425 C C . GLY B 1 505 ? -6.78797 12.80004 -14.59637 1.000 36.13041 462 GLY H C 1
ATOM 1426 O O . GLY B 1 505 ? -6.33387 13.17402 -13.51365 1.000 34.32044 462 GLY H O 1
ATOM 1427 N N . ASN B 1 506 ? -6.26185 11.79039 -15.28980 1.000 38.43273 463 ASN H N 1
ATOM 1428 C CA . ASN B 1 506 ? -5.12057 11.02626 -14.78980 1.000 35.38145 463 ASN H CA 1
ATOM 1429 C C . ASN B 1 506 ? -3.92909 11.91678 -14.44681 1.000 34.76449 463 ASN H C 1
ATOM 1430 O O . ASN B 1 506 ? -3.62364 12.88342 -15.15021 1.000 33.34948 463 ASN H O 1
ATOM 1435 N N . LEU B 1 507 ? -3.24763 11.56169 -13.35592 1.000 37.20784 464 LEU H N 1
ATOM 1436 C CA . LEU B 1 507 ? -2.02275 12.20761 -12.90286 1.000 38.39639 464 LEU H CA 1
ATOM 1437 C C . LEU B 1 507 ? -0.78515 11.67568 -13.61047 1.000 38.29749 464 LEU H C 1
ATOM 1438 O O . LEU B 1 507 ? 0.28220 12.29255 -13.51772 1.000 41.52363 464 LEU H O 1
ATOM 1443 N N . LYS B 1 508 ? -0.90381 10.53941 -14.28789 1.000 35.83960 465 LYS H N 1
ATOM 1444 C CA . LYS B 1 508 ? 0.18664 9.91260 -15.01598 1.000 41.57835 465 LYS H CA 1
ATOM 1445 C C . LYS B 1 508 ? -0.43296 9.09666 -16.13815 1.000 42.43269 465 LYS H C 1
ATOM 1446 O O . LYS B 1 508 ? -1.61091 8.73755 -16.07808 1.000 41.45177 465 LYS H O 1
ATOM 1452 N N . GLU B 1 509 ? 0.35338 8.81286 -17.17660 1.000 38.85013 466 GLU H N 1
ATOM 1453 C CA . GLU B 1 509 ? -0.14729 7.86822 -18.16819 1.000 43.08643 466 GLU H CA 1
ATOM 1454 C C . GLU B 1 509 ? -0.02224 6.44250 -17.64727 1.000 56.89623 466 GLU H C 1
ATOM 1455 O O . GLU B 1 509 ? -1.01642 5.71297 -17.57207 1.000 54.90895 466 GLU H O 1
ATOM 1461 N N . THR B 1 510 ? 1.18820 6.04572 -17.25483 1.000 70.10922 467 THR H N 1
ATOM 1462 C CA . THR B 1 510 ? 1.44911 4.73148 -16.66619 1.000 82.11806 467 THR H CA 1
ATOM 1463 C C . THR B 1 510 ? 1.42895 4.80104 -15.13836 1.000 82.70502 467 THR H C 1
ATOM 1464 O O . THR B 1 510 ? 1.00144 3.8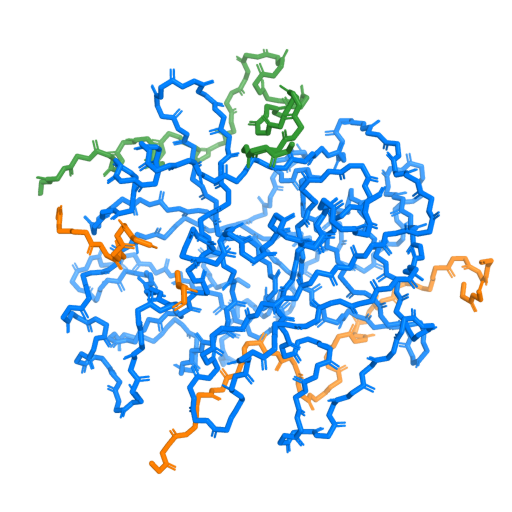6161 -14.46292 1.000 98.44295 467 THR H O 1
ATOM 1468 N N . GLY B 1 518 ? -3.40044 7.59912 -9.04253 1.000 40.62856 475 GLY H N 1
ATOM 1469 C CA . GLY B 1 518 ? -4.03765 7.51161 -10.34441 1.000 34.76421 475 GLY H CA 1
ATOM 1470 C C . GLY B 1 518 ? -4.89951 8.71826 -10.66607 1.000 37.93978 475 GLY H C 1
ATOM 1471 O O . GLY B 1 518 ? -4.72536 9.37295 -11.69372 1.000 37.32619 475 GLY H O 1
ATOM 1472 N N . GLN B 1 519 ? -5.83638 9.02287 -9.77568 1.000 37.20749 476 GLN H N 1
ATOM 1473 C CA . GLN B 1 519 ? -6.73573 10.13522 -9.99839 1.000 37.27465 476 GLN H CA 1
ATOM 1474 C C . GLN B 1 519 ? -6.65560 11.11778 -8.83910 1.000 37.45354 476 GLN H C 1
ATOM 1475 O O . GLN B 1 519 ? -6.57327 10.70047 -7.67759 1.000 39.59369 476 GLN H O 1
ATOM 1481 N N . PRO B 1 520 ? -6.66324 12.41835 -9.11631 1.000 39.08544 477 PRO H N 1
ATOM 1482 C CA . PRO B 1 520 ? -6.49967 13.39835 -8.04178 1.000 39.25642 477 PRO H CA 1
ATOM 1483 C C . PRO B 1 520 ? -7.74484 13.45992 -7.18264 1.000 38.37862 477 PRO H C 1
ATOM 1484 O O . PRO B 1 520 ? -8.84013 13.08049 -7.59867 1.000 40.36348 477 PRO H O 1
ATOM 1488 N N . SER B 1 521 ? -7.56668 13.93825 -5.95620 1.000 37.78165 478 SER H N 1
ATOM 1489 C CA . SER B 1 521 ? -8.74320 14.18197 -5.13796 1.000 39.82171 478 SER H CA 1
ATOM 1490 C C . SER B 1 521 ? -9.33907 15.55643 -5.41075 1.000 42.06737 478 SER H C 1
ATOM 1491 O O . SER B 1 521 ? -10.54361 15.75247 -5.21740 1.000 44.51789 478 SER H O 1
ATOM 1494 N N . VAL B 1 522 ? -8.53522 16.51231 -5.87815 1.000 43.37050 479 VAL H N 1
ATOM 1495 C CA . VAL B 1 522 ? -9.02586 17.84733 -6.19570 1.000 41.52007 479 VAL H CA 1
ATOM 1496 C C . VAL B 1 522 ? -8.50015 18.26778 -7.56403 1.000 41.97122 479 VAL H C 1
ATOM 1497 O O . VAL B 1 522 ? -7.60519 17.64175 -8.13827 1.000 36.78951 479 VAL H O 1
ATOM 1501 N N . LEU B 1 523 ? -9.08546 19.35394 -8.07573 1.000 45.08733 480 LEU H N 1
ATOM 1502 C CA . LEU B 1 523 ? -8.74783 19.88673 -9.39213 1.000 40.40698 480 LEU H CA 1
ATOM 1503 C C . LEU B 1 523 ? -7.25084 20.15864 -9.50935 1.000 41.98587 480 LEU H C 1
ATOM 1504 O O . LEU B 1 523 ? -6.60756 20.60714 -8.55539 1.000 38.81504 480 LEU H O 1
ATOM 1509 N N . GLN B 1 524 ? -6.69672 19.88229 -10.69008 1.000 40.69125 481 GLN H N 1
ATOM 1510 C CA . GLN B 1 524 ? -5.26456 19.99296 -10.93469 1.000 39.52970 481 GLN H CA 1
ATOM 1511 C C . GLN B 1 524 ? -4.97674 21.08989 -11.94861 1.000 38.46025 481 GLN H C 1
ATOM 1512 O O . GLN B 1 524 ? -5.74714 21.31216 -12.88550 1.000 38.40356 481 GLN H O 1
ATOM 1518 N N . VAL B 1 525 ? -3.84724 21.76277 -11.76416 1.000 36.72694 482 VAL H N 1
ATOM 1519 C CA . VAL B 1 525 ? -3.45366 22.86665 -12.62965 1.000 39.32917 482 VAL H CA 1
ATOM 1520 C C . VAL B 1 525 ? -1.99124 22.68160 -13.01390 1.000 36.99980 482 VAL H C 1
ATOM 1521 O O . VAL B 1 525 ? -1.17381 22.26288 -12.18964 1.000 42.57110 482 VAL H O 1
ATOM 1525 N N . VAL B 1 526 ? -1.67140 22.96128 -14.27758 1.000 36.34558 483 VAL H N 1
ATOM 1526 C CA . VAL B 1 526 ? -0.30158 22.93855 -14.77749 1.000 38.92976 483 VAL H CA 1
ATOM 1527 C C . VAL B 1 526 ? -0.15096 24.04937 -15.80810 1.000 40.26457 483 VAL H C 1
ATOM 1528 O O . VAL B 1 526 ? -1.08847 24.35012 -16.55240 1.000 38.82812 483 VAL H O 1
ATOM 1532 N N . ASN B 1 527 ? 1.01614 24.68029 -15.83166 1.000 37.61596 484 ASN H N 1
ATOM 1533 C CA . ASN B 1 527 ? 1.31827 25.71937 -16.80222 1.000 38.21268 484 ASN H CA 1
ATOM 1534 C C . ASN B 1 527 ? 2.21421 25.12577 -17.88214 1.000 40.47392 484 ASN H C 1
ATOM 1535 O O . ASN B 1 527 ? 3.23304 24.49649 -17.57376 1.000 42.32408 484 ASN H O 1
ATOM 1540 N N . LEU B 1 528 ? 1.82696 25.31304 -19.14296 1.000 38.66634 485 LEU H N 1
ATOM 1541 C CA . LEU B 1 528 ? 2.51888 24.69439 -20.26454 1.000 38.64176 485 LEU H CA 1
ATOM 1542 C C . LEU B 1 528 ? 2.76486 25.72002 -21.36335 1.000 37.74544 485 LEU H C 1
ATOM 1543 O O . LEU B 1 528 ? 1.93780 26.61126 -21.57414 1.000 39.39080 485 LEU H O 1
ATOM 1548 N N . PRO B 1 529 ? 3.88324 25.62349 -22.07253 1.000 38.88982 486 PRO H N 1
ATOM 1549 C CA . PRO B 1 529 ? 4.15548 26.57483 -23.15153 1.000 40.88306 486 PRO H CA 1
ATOM 1550 C C . PRO B 1 529 ? 3.59382 26.12355 -24.48892 1.000 42.85676 486 PRO H C 1
ATOM 1551 O O . PRO B 1 529 ? 3.54549 24.93557 -24.81456 1.000 40.70042 486 PRO H O 1
ATOM 1555 N N . ILE B 1 530 ? 3.16553 27.11572 -25.27102 1.000 41.60886 487 ILE H N 1
ATOM 1556 C CA . ILE B 1 530 ? 2.80497 26.88069 -26.66119 1.000 40.13976 487 ILE H CA 1
ATOM 1557 C C . ILE B 1 530 ? 4.04173 26.43600 -27.43267 1.000 44.33778 487 ILE H C 1
ATOM 1558 O O . ILE B 1 530 ? 5.15217 26.94467 -27.21708 1.000 44.49465 487 ILE H O 1
ATOM 1563 N N . VAL B 1 531 ? 3.86165 25.47192 -28.32966 1.000 41.35607 488 VAL H N 1
ATOM 1564 C CA . VAL B 1 531 ? 4.95797 24.88431 -29.08990 1.000 47.17434 488 VAL H CA 1
ATOM 1565 C C . VAL B 1 531 ? 4.82924 25.32775 -30.53982 1.000 47.25094 488 VAL H C 1
ATOM 1566 O O . VAL B 1 531 ? 3.71301 25.50005 -31.04109 1.000 46.19606 488 VAL H O 1
ATOM 1570 N N . GLU B 1 532 ? 5.97407 25.53892 -31.19965 1.000 47.57169 489 GLU H N 1
ATOM 1571 C CA . GLU B 1 532 ? 5.99287 25.94971 -32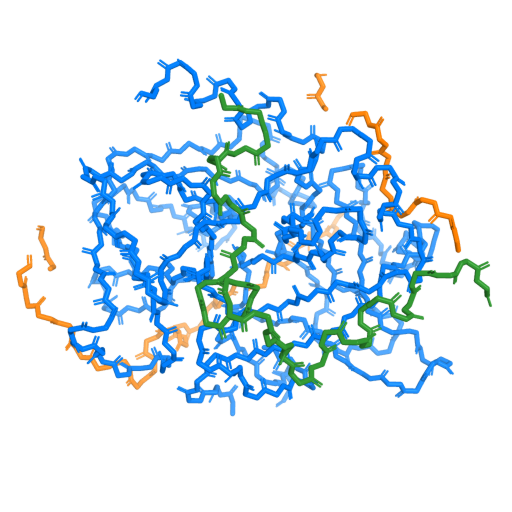.59967 1.000 46.89078 489 GLU H CA 1
ATOM 1572 C C . GLU B 1 532 ? 5.28219 24.92260 -33.46777 1.000 48.15617 489 GLU H C 1
ATOM 1573 O O . GLU B 1 532 ? 5.48201 23.71448 -33.31055 1.000 51.05754 489 GLU H O 1
ATOM 1579 N N . ARG B 1 533 ? 4.46487 25.40962 -34.40290 1.000 47.25695 490 ARG H N 1
ATOM 1580 C CA . ARG B 1 533 ? 3.75810 24.49898 -35.30142 1.000 47.04683 490 ARG H CA 1
ATOM 1581 C C . ARG B 1 533 ? 4.68665 23.50765 -35.99527 1.000 48.29588 490 ARG H C 1
ATOM 1582 O O . ARG B 1 533 ? 4.35321 22.30823 -36.01275 1.000 46.77538 490 ARG H O 1
ATOM 1590 N N . PRO B 1 534 ? 5.84528 23.89581 -36.54338 1.000 51.18544 491 PRO H N 1
ATOM 1591 C CA . PRO B 1 534 ? 6.74008 22.87106 -37.11538 1.000 46.85247 491 PRO H CA 1
ATOM 1592 C C . PRO B 1 534 ? 7.11388 21.77595 -36.12893 1.000 48.48901 491 PRO H C 1
ATOM 1593 O O . PRO B 1 534 ? 7.21141 20.60241 -36.51219 1.000 47.04561 491 PRO H O 1
ATOM 1597 N N . VAL B 1 535 ? 7.30943 22.12346 -34.85736 1.000 47.37943 492 VAL H N 1
ATOM 1598 C CA . VAL B 1 535 ? 7.65296 21.10788 -33.87009 1.000 47.04432 492 VAL H CA 1
ATOM 1599 C C . VAL B 1 535 ? 6.45985 20.19406 -33.59659 1.000 48.17677 492 VAL H C 1
ATOM 1600 O O . VAL B 1 535 ? 6.62373 18.97674 -33.45291 1.000 47.72197 492 VAL H O 1
ATOM 1604 N N . CYS B 1 536 ? 5.24229 20.75309 -33.53651 1.000 44.54150 493 CYS H N 1
ATOM 1605 C CA . CYS B 1 536 ? 4.05309 19.91354 -33.38116 1.000 41.79526 493 CYS H CA 1
ATOM 1606 C C . CYS B 1 536 ? 3.89264 18.96652 -34.56316 1.000 46.77666 493 CYS H C 1
ATOM 1607 O O . CYS B 1 536 ? 3.63273 17.76863 -34.38692 1.000 46.45757 493 CYS H O 1
ATOM 1610 N N . LYS B 1 537 ? 4.03485 19.49759 -35.77856 1.000 48.68991 494 LYS H N 1
ATOM 1611 C CA . LYS B 1 537 ? 3.87863 18.69732 -36.98658 1.000 46.42758 494 LYS H CA 1
ATOM 1612 C C . LYS B 1 537 ? 4.87877 17.54884 -37.02145 1.000 48.17156 494 LYS H C 1
ATOM 1613 O O . LYS B 1 537 ? 4.52396 16.41530 -37.36896 1.000 52.47851 494 LYS H O 1
ATOM 1619 N N . ASP B 1 538 ? 6.12921 17.81167 -36.64423 1.000 47.95686 495 ASP H N 1
ATOM 1620 C CA . ASP B 1 538 ? 7.14368 16.76437 -36.70013 1.000 49.22593 495 ASP H CA 1
ATOM 1621 C C . ASP B 1 538 ? 7.02388 15.75742 -35.56453 1.000 51.35185 495 ASP H C 1
ATOM 1622 O O . ASP B 1 538 ? 7.57011 14.65427 -35.67496 1.000 47.12201 495 ASP H O 1
ATOM 1627 N N . SER B 1 539 ? 6.31387 16.10582 -34.48848 1.000 52.72265 496 SER H N 1
ATOM 1628 C CA . SER B 1 539 ? 6.20897 15.23947 -33.32116 1.000 48.78408 496 SER H CA 1
ATOM 1629 C C . SER B 1 539 ? 5.29134 14.04274 -33.54201 1.000 46.71192 496 SER H C 1
ATOM 1630 O O . SER B 1 539 ? 5.40053 13.05534 -32.80363 1.000 47.91975 496 SER H O 1
ATOM 1633 N N . THR B 1 540 ? 4.39761 14.10016 -34.53067 1.000 48.00249 497 THR H N 1
ATOM 1634 C CA . THR B 1 540 ? 3.42674 13.03606 -34.74146 1.000 45.51058 497 THR H CA 1
ATOM 1635 C C . THR B 1 540 ? 3.20037 12.81281 -36.22972 1.000 44.95740 497 THR H C 1
ATOM 1636 O O . THR B 1 540 ? 3.35946 13.72352 -37.04443 1.000 47.09762 497 THR H O 1
ATOM 1640 N N . ARG B 1 541 ? 2.82776 11.58142 -36.57272 1.000 45.81219 498 ARG H N 1
ATOM 1641 C CA . ARG B 1 541 ? 2.44178 11.21672 -37.92869 1.000 48.93124 498 ARG H CA 1
ATOM 1642 C C . ARG B 1 541 ? 1.00197 11.59643 -38.25525 1.000 47.67843 498 ARG H C 1
ATOM 1643 O O . ARG B 1 541 ? 0.58499 11.45340 -39.40947 1.000 49.94399 498 ARG H O 1
ATOM 1651 N N . ILE B 1 542 ? 0.24036 12.06563 -37.27822 1.000 47.38067 499 ILE H N 1
ATOM 1652 C CA . ILE B 1 542 ? -1.15151 12.44557 -37.48425 1.000 49.27746 499 ILE H CA 1
ATOM 1653 C C . ILE B 1 542 ? -1.21044 13.82952 -38.12274 1.000 50.63729 499 ILE H C 1
ATOM 1654 O O . ILE B 1 542 ? -0.44923 14.73352 -37.75400 1.000 48.45580 499 ILE H O 1
ATOM 1659 N N . ARG B 1 543 ? -2.10839 13.98968 -39.10038 1.000 48.39034 500 ARG H N 1
ATOM 1660 C CA . ARG B 1 543 ? -2.27521 15.25514 -39.81209 1.000 52.98191 500 ARG H CA 1
ATOM 1661 C C . ARG B 1 543 ? -2.77589 16.34762 -38.87667 1.000 50.75248 500 ARG H C 1
ATOM 1662 O O . ARG B 1 543 ? -3.88369 16.25724 -38.34266 1.000 53.81897 500 ARG H O 1
ATOM 1670 N N . ILE B 1 544 ? -1.98984 17.39120 -38.71285 1.000 48.59974 501 ILE H N 1
ATOM 1671 C CA . ILE B 1 544 ? -2.37156 18.54085 -37.89975 1.000 48.36211 501 ILE H CA 1
ATOM 1672 C C . ILE B 1 544 ? -3.09183 19.54490 -38.78954 1.000 47.80780 501 ILE H C 1
ATOM 1673 O O . ILE B 1 544 ? -2.70794 19.74413 -39.94719 1.000 53.06507 501 ILE H O 1
ATOM 1678 N N . THR B 1 545 ? -4.14578 20.17238 -38.27203 1.000 46.58901 502 THR H N 1
ATOM 1679 C CA . THR B 1 545 ? -4.82086 21.23813 -39.00380 1.000 49.09973 502 THR H CA 1
ATOM 1680 C C . THR B 1 545 ? -4.62814 22.56316 -38.28259 1.000 49.71790 502 THR H C 1
ATOM 1681 O O . THR B 1 545 ? -4.07258 22.63086 -37.18499 1.000 49.42284 502 THR H O 1
ATOM 1685 N N . ASP B 1 546 ? -5.11528 23.62471 -38.91605 1.000 48.76679 503 ASP H N 1
ATOM 1686 C CA . ASP B 1 546 ? -5.04377 24.96073 -38.34164 1.000 52.34761 503 ASP H CA 1
ATOM 1687 C C . ASP B 1 546 ? -6.06970 25.19446 -37.24095 1.000 51.07025 503 ASP H C 1
ATOM 1688 O O . ASP B 1 546 ? -6.10131 26.29505 -36.68030 1.000 50.55956 503 ASP H O 1
ATOM 1693 N N . ASN B 1 547 ? -6.91048 24.20895 -36.92649 1.000 45.92516 504 ASN H N 1
ATOM 1694 C CA . ASN B 1 547 ? -7.89686 24.33906 -35.86283 1.000 43.50883 504 ASN H CA 1
ATOM 1695 C C . ASN B 1 547 ? -7.41141 23.75637 -34.55076 1.000 46.49283 504 ASN H C 1
ATOM 1696 O O . ASN B 1 547 ? -8.21081 23.58642 -33.62058 1.000 43.19918 504 ASN H O 1
ATOM 1701 N N . MET B 1 548 ? -6.12399 23.44128 -34.46392 1.000 43.02150 505 MET H N 1
ATOM 1702 C CA . MET B 1 548 ? -5.53576 22.89609 -33.25830 1.000 39.89635 505 MET H CA 1
ATOM 1703 C C . MET B 1 548 ? -4.13218 23.46222 -33.11713 1.000 42.42360 505 MET H C 1
ATOM 1704 O O . MET B 1 548 ? -3.49912 23.84181 -34.10678 1.000 41.20772 505 MET H O 1
ATOM 1709 N N . PHE B 1 549 ? -3.67251 23.55843 -31.87326 1.000 37.19710 506 PHE H N 1
ATOM 1710 C CA . PHE B 1 549 ? -2.28139 23.84854 -31.56536 1.000 40.34420 506 PHE H CA 1
ATOM 1711 C C . PHE B 1 549 ? -1.82032 22.84083 -30.52507 1.000 38.32272 506 PHE H C 1
ATOM 1712 O O . PHE B 1 549 ? -2.62690 22.09887 -29.95849 1.000 35.42157 506 PHE H O 1
ATOM 1720 N N . CYS B 1 550 ? -0.51162 22.79755 -30.27828 1.000 36.56403 507 CYS H N 1
ATOM 1721 C CA . CYS B 1 550 ? 0.02368 21.86463 -29.30078 1.000 41.24043 507 CYS H CA 1
ATOM 1722 C C . CYS B 1 550 ? 0.89582 22.60460 -28.29412 1.000 42.31741 507 CYS H C 1
ATOM 1723 O O . CYS B 1 550 ? 1.43863 23.67761 -28.57763 1.000 37.97766 507 CYS H O 1
ATOM 1726 N N . ALA B 1 551 ? 0.99718 22.02542 -27.09773 1.000 42.98534 508 ALA H N 1
ATOM 1727 C CA . ALA B 1 551 ? 1.66537 22.66628 -25.97604 1.000 39.70220 508 ALA H CA 1
ATOM 1728 C C . ALA B 1 551 ? 2.35020 21.61858 -25.11076 1.000 38.05221 508 ALA H C 1
ATOM 1729 O O . ALA B 1 551 ? 1.95329 20.45039 -25.07369 1.000 39.58317 508 ALA H O 1
ATOM 1731 N N . GLY B 1 552 ? 3.37094 22.06644 -24.38671 1.000 38.59673 509 GLY H N 1
ATOM 1732 C CA . GLY B 1 552 ? 4.14196 21.21192 -23.50389 1.000 37.31256 509 GLY H CA 1
ATOM 1733 C C . GLY B 1 552 ? 5.62411 21.51072 -23.60963 1.000 41.55802 509 GLY H C 1
ATOM 1734 O O . GLY B 1 552 ? 6.06081 22.20358 -24.53586 1.000 40.50008 509 GLY H O 1
ATOM 1735 N N . TYR B 1 553 ? 6.41261 21.00105 -22.67178 1.000 39.46733 510 TYR H N 1
ATOM 1736 C CA . TYR B 1 553 ? 7.84445 21.25727 -22.67038 1.000 41.76631 510 TYR H CA 1
ATOM 1737 C C . TYR B 1 553 ? 8.56360 20.29852 -23.60683 1.000 41.06059 510 TYR H C 1
ATOM 1738 O O . TYR B 1 553 ? 8.17770 19.13340 -23.74068 1.000 43.08781 510 TYR H O 1
ATOM 1747 N N . LYS B 1 554 ? 9.61189 20.79852 -24.25118 1.000 40.62867 511 LYS H N 1
ATOM 1748 C CA . LYS B 1 554 ? 10.53781 19.95200 -24.98247 1.000 43.63369 511 LYS H CA 1
ATOM 1749 C C . LYS B 1 554 ? 11.44451 19.22009 -23.99849 1.000 43.73276 511 LYS H C 1
ATOM 1750 O O . LYS B 1 554 ? 11.61569 19.65640 -22.85812 1.000 45.27176 511 LYS H O 1
ATOM 1756 N N . PRO B 1 555 ? 12.01701 18.08480 -24.40298 1.000 43.37474 512 PRO H N 1
ATOM 1757 C CA . PRO B 1 555 ? 13.00169 17.42504 -23.52630 1.000 43.14137 512 PRO H CA 1
ATOM 1758 C C . PRO B 1 555 ? 14.13843 18.34169 -23.09551 1.000 43.03470 512 PRO H C 1
ATOM 1759 O O . PRO B 1 555 ? 14.51345 18.33267 -21.91453 1.000 39.33064 512 PRO H O 1
ATOM 1763 N N . ASP B 1 556 ? 14.68067 19.15711 -24.01003 1.000 42.70956 513 ASP H N 1
ATOM 1764 C CA . ASP B 1 556 ? 15.74947 20.08429 -23.64239 1.000 42.83864 513 ASP H CA 1
ATOM 1765 C C . ASP B 1 556 ? 15.34100 21.03488 -22.52245 1.000 45.58265 513 ASP H C 1
ATOM 1766 O O . ASP B 1 556 ? 16.21221 21.57962 -21.83624 1.000 46.21886 513 ASP H O 1
ATOM 1771 N N . GLU B 1 557 ? 14.04516 21.25683 -22.31952 1.000 40.30154 514 GLU H N 1
ATOM 1772 C CA . GLU B 1 557 ? 13.62486 22.26194 -21.35116 1.000 46.80593 514 GLU H CA 1
ATOM 1773 C C . GLU B 1 557 ? 13.53446 21.71923 -19.92958 1.000 44.64657 514 GLU H C 1
ATOM 1774 O O . GLU B 1 557 ? 13.35473 22.51699 -18.99464 1.000 38.46378 514 GLU H O 1
ATOM 1780 N N . GLY B 1 558 ? 13.66782 20.40107 -19.75103 1.000 42.04740 515 GLY H N 1
ATOM 1781 C CA . GLY B 1 558 ? 13.71703 19.78729 -18.41551 1.000 39.86242 515 GLY H CA 1
ATOM 1782 C C . GLY B 1 558 ? 12.39802 19.61428 -17.69476 1.000 44.02589 515 GLY H C 1
ATOM 1783 O O . GLY B 1 558 ? 12.12187 18.54201 -17.14512 1.000 44.48574 515 GLY H O 1
ATOM 1784 N N . LYS B 1 559 ? 11.56725 20.65097 -17.68182 1.000 40.02425 516 LYS H N 1
ATOM 1785 C CA . LYS B 1 559 ? 10.30911 20.57963 -16.96082 1.000 38.84173 516 LYS H CA 1
ATOM 1786 C C . LYS B 1 559 ? 9.32767 19.68260 -17.70905 1.000 39.42492 516 LYS H C 1
ATOM 1787 O O . LYS B 1 559 ? 9.50804 19.36746 -18.88856 1.000 41.86317 516 LYS H O 1
ATOM 1793 N N . ARG B 1 560 ? 8.28246 19.25841 -17.00235 1.000 35.69587 517 ARG H N 1
ATOM 1794 C CA . ARG B 1 560 ? 7.33280 18.28785 -17.52516 1.000 36.82891 517 ARG H CA 1
ATOM 1795 C C . ARG B 1 560 ? 5.91671 18.78681 -17.26840 1.000 37.35234 517 ARG H C 1
ATOM 1796 O O . ARG B 1 560 ? 5.69702 19.76767 -16.55390 1.000 40.69507 517 ARG H O 1
ATOM 1804 N N . GLY B 1 561 ? 4.95578 18.10927 -17.85833 1.000 34.84188 518 GLY H N 1
ATOM 1805 C CA . GLY B 1 561 ? 3.55630 18.43140 -17.66397 1.000 35.74650 518 GLY H CA 1
ATOM 1806 C C . GLY B 1 561 ? 2.76507 18.17342 -18.92834 1.000 34.12638 518 GLY H C 1
ATOM 1807 O O . GLY B 1 561 ? 3.26947 18.25349 -20.04227 1.000 36.21591 518 GLY H O 1
ATOM 1808 N N . ASP B 1 562 ? 1.48574 17.86609 -18.74444 1.000 32.51222 519 ASP H N 1
ATOM 1809 C CA . ASP B 1 562 ? 0.61010 17.50264 -19.85047 1.000 35.10673 519 ASP H CA 1
ATOM 1810 C C . ASP B 1 562 ? -0.78888 17.29718 -19.30155 1.000 31.39410 519 ASP H C 1
ATOM 1811 O O . ASP B 1 562 ? -0.98703 17.15602 -18.09044 1.000 30.21898 519 ASP H O 1
ATOM 1816 N N . ALA B 1 563 ? -1.75619 17.29466 -20.20670 1.000 32.50660 520 ALA H N 1
ATOM 1817 C CA . ALA B 1 563 ? -3.08994 16.81453 -19.88995 1.000 33.90815 520 ALA H CA 1
ATOM 1818 C C . ALA B 1 563 ? -3.14426 15.31016 -20.13793 1.000 32.73834 520 ALA H C 1
ATOM 1819 O O . ALA B 1 563 ? -2.26428 14.72617 -20.77136 1.000 35.19500 520 ALA H O 1
ATOM 1821 N N . CYS B 1 564 ? -4.18161 14.66893 -19.62498 1.000 34.09701 521 CYS H N 1
ATOM 1822 C CA . CYS B 1 564 ? -4.28103 13.22347 -19.76363 1.000 34.96982 521 CYS H CA 1
ATOM 1823 C C . CYS B 1 564 ? -5.75584 12.85084 -19.80913 1.000 36.05584 521 CYS H C 1
ATOM 1824 O O . CYS B 1 564 ? -6.63443 13.71052 -19.68135 1.000 34.63781 521 CYS H O 1
ATOM 1827 N N . GLU B 1 565 ? -6.02628 11.56023 -20.01153 1.000 33.88317 522 GLU H N 1
ATOM 1828 C CA . GLU B 1 565 ? -7.40423 11.12395 -20.18864 1.000 35.14371 522 GLU H CA 1
ATOM 1829 C C . GLU B 1 565 ? -8.22585 11.50845 -18.96834 1.000 35.96414 522 GLU H C 1
ATOM 1830 O O . GLU B 1 565 ? -7.79311 11.32533 -17.82606 1.000 35.83849 522 GLU H O 1
ATOM 1836 N N . GLY B 1 566 ? -9.39397 12.08615 -19.21836 1.000 30.74809 523 GLY H N 1
ATOM 1837 C CA . GLY B 1 566 ? -10.19661 12.69797 -18.19007 1.000 34.97407 523 GLY H CA 1
ATOM 1838 C C . GLY B 1 566 ? -10.13087 14.21163 -18.16971 1.000 35.13540 523 GLY H C 1
ATOM 1839 O O . GLY B 1 566 ? -11.03438 14.84866 -17.61438 1.000 41.69425 523 GLY H O 1
ATOM 1840 N N . ASP B 1 567 ? -9.09173 14.80371 -18.76263 1.000 31.74654 524 ASP H N 1
ATOM 1841 C CA . ASP B 1 567 ? -8.98119 16.25554 -18.84441 1.000 32.60087 524 ASP H CA 1
ATOM 1842 C C . ASP B 1 567 ? -9.64397 16.84451 -20.08452 1.000 32.63586 524 ASP H C 1
ATOM 1843 O O . ASP B 1 567 ? -9.94556 18.04592 -20.09179 1.000 34.51506 524 ASP H O 1
ATOM 1848 N N . SER B 1 568 ? -9.87572 16.04200 -21.12705 1.000 32.39937 525 SER H N 1
ATOM 1849 C CA . SER B 1 568 ? -10.36744 16.58036 -22.39292 1.000 33.89503 525 SER H CA 1
ATOM 1850 C C . SER B 1 568 ? -11.66075 17.36334 -22.19376 1.000 33.85236 525 SER H C 1
ATOM 1851 O O . SER B 1 568 ? -12.44560 17.10350 -21.27673 1.000 33.17977 525 SER H O 1
ATOM 1854 N N . GLY B 1 569 ? -11.86256 18.35542 -23.05125 1.000 35.97069 526 GLY H N 1
ATOM 1855 C CA . GLY B 1 569 ? -12.95657 19.28546 -22.88629 1.000 37.29057 526 GLY H CA 1
ATOM 1856 C C . GLY B 1 569 ? -12.69095 20.41519 -21.91595 1.000 36.67068 526 GLY H C 1
ATOM 1857 O O . GLY B 1 569 ? -13.47093 21.37486 -21.88413 1.000 40.71587 526 GLY H O 1
ATOM 1858 N N . GLY B 1 570 ? -11.63020 20.33497 -21.11466 1.000 33.76478 527 GLY H N 1
ATOM 1859 C CA . GLY B 1 570 ? -11.27560 21.41023 -20.21054 1.000 35.80117 527 GLY H CA 1
ATOM 1860 C C . GLY B 1 570 ? -10.56841 22.53236 -20.93689 1.000 33.55767 527 GLY H C 1
ATOM 1861 O O . GLY B 1 570 ? -10.18724 22.41912 -22.11091 1.000 34.58903 527 GLY H O 1
ATOM 1862 N N . PRO B 1 571 ? -10.36641 23.65933 -20.23217 1.000 35.73593 528 PRO H N 1
ATOM 1863 C CA . PRO B 1 571 ? -9.85132 24.86467 -20.90378 1.000 36.37472 528 PRO H CA 1
ATOM 1864 C C . PRO B 1 571 ? -8.34621 25.07896 -20.80587 1.000 33.61583 528 PRO H C 1
ATOM 1865 O O . PRO B 1 571 ? -7.73145 24.83713 -19.76382 1.000 33.21032 528 PRO H O 1
ATOM 1869 N N . PHE B 1 572 ? -7.75800 25.54620 -21.90583 1.000 35.14268 529 PHE H N 1
ATOM 1870 C CA . PHE B 1 572 ? -6.41405 26.11719 -21.94157 1.000 35.73453 529 PHE H CA 1
ATOM 1871 C C . PHE B 1 572 ? -6.57288 27.63881 -21.93018 1.000 41.41764 529 PHE H C 1
ATOM 1872 O O . PHE B 1 572 ? -7.09501 28.22333 -22.88897 1.000 41.88937 529 PHE H O 1
ATOM 1880 N N . VAL B 1 573 ? -6.13773 28.28109 -20.84867 1.000 36.99250 530 VAL H N 1
ATOM 1881 C CA . VAL B 1 573 ? -6.42287 29.69355 -20.63802 1.000 37.59985 530 VAL H CA 1
ATOM 1882 C C . VAL B 1 573 ? -5.12204 30.47933 -20.53277 1.000 40.87861 530 VAL H C 1
ATOM 1883 O O . VAL B 1 573 ? -4.07641 29.94678 -20.14525 1.000 39.38307 530 VAL H O 1
ATOM 1887 N N . MET B 1 574 ? -5.19408 31.76550 -20.88178 1.000 40.19951 531 MET H N 1
ATOM 1888 C CA . MET B 1 574 ? -4.04707 32.65895 -20.79166 1.000 43.41796 531 MET H CA 1
ATOM 1889 C C . MET B 1 574 ? -4.47931 33.98748 -20.18754 1.000 44.05342 531 MET H C 1
ATOM 1890 O O . MET B 1 574 ? -5.54778 34.51376 -20.51724 1.000 41.80838 531 MET H O 1
ATOM 1895 N N . LYS B 1 575 ? -3.64549 34.52318 -19.29723 1.000 44.60943 532 LYS H N 1
ATOM 1896 C CA . LYS B 1 575 ? -3.90715 35.81349 -18.67556 1.000 45.51217 532 LYS H CA 1
ATOM 1897 C C . LYS B 1 575 ? -3.35554 36.92147 -19.56051 1.000 50.83077 532 LYS H C 1
ATOM 1898 O O . LYS B 1 575 ? -2.19706 36.86875 -19.98730 1.000 51.46510 532 LYS H O 1
ATOM 1904 N N . SER B 1 576 ? -4.18937 37.91444 -19.83248 1.000 50.19595 533 SER H N 1
ATOM 1905 C CA . SER B 1 576 ? -3.82226 38.99453 -20.73291 1.000 53.70753 533 SER H CA 1
ATOM 1906 C C . SER B 1 576 ? -3.04449 40.06709 -19.97875 1.000 60.49017 533 SER H C 1
ATOM 1907 O O . SER B 1 576 ? -3.50349 40.53554 -18.93216 1.000 58.31193 533 SER H O 1
ATOM 1910 N N . PRO B 1 577 ? -1.87596 40.48339 -20.47422 1.000 62.88460 534 PRO H N 1
ATOM 1911 C CA . PRO B 1 577 ? -1.13981 41.57547 -19.82837 1.000 62.46152 534 PRO H CA 1
ATOM 1912 C C . PRO B 1 577 ? -1.66331 42.95432 -20.18679 1.000 67.00848 534 PRO H C 1
ATOM 1913 O O . PRO B 1 577 ? -1.07429 43.95367 -19.75975 1.000 67.59968 534 PRO H O 1
ATOM 1917 N N . PHE B 1 578 ? -2.74249 43.02940 -20.96347 1.000 68.84382 535 PHE H N 1
ATOM 1918 C CA . PHE B 1 578 ? -3.36331 44.29460 -21.32861 1.000 69.02705 535 PHE H CA 1
ATOM 1919 C C . 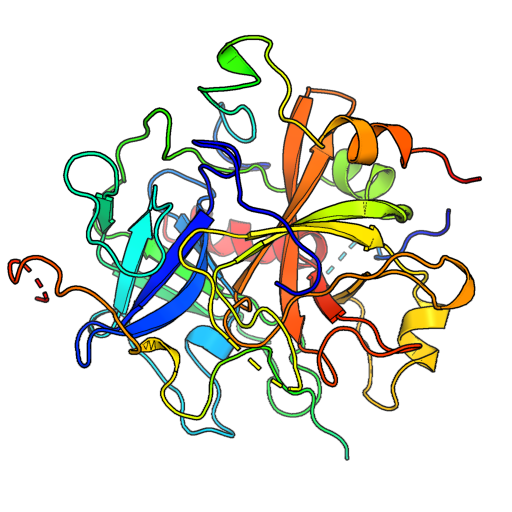PHE B 1 578 ? -4.43854 44.70017 -20.32627 1.000 65.68479 535 PHE H C 1
ATOM 1920 O O . PHE B 1 578 ? -4.41596 45.82133 -19.80856 1.000 71.55399 535 PHE H O 1
ATOM 1928 N N . ASN B 1 579 ? -5.37248 43.79268 -20.03266 1.000 62.53507 536 ASN H N 1
ATOM 1929 C CA . ASN B 1 579 ? -6.55155 44.10902 -19.23640 1.000 58.03409 536 ASN H CA 1
ATOM 1930 C C . ASN B 1 579 ? -6.72933 43.19657 -18.03000 1.000 62.68516 536 ASN H C 1
ATOM 1931 O O . ASN B 1 579 ? -7.75941 43.29147 -17.34886 1.000 61.11888 536 ASN H O 1
ATOM 1936 N N . ASN B 1 580 ? -5.77787 42.29587 -17.77035 1.000 61.94022 537 ASN H N 1
ATOM 1937 C CA . ASN B 1 580 ? -5.76883 41.42529 -16.59659 1.000 53.56073 537 ASN H CA 1
ATOM 1938 C C . ASN B 1 580 ? -6.85447 40.35689 -16.64454 1.000 55.66594 537 ASN H C 1
ATOM 1939 O O . ASN B 1 580 ? -7.15579 39.73034 -15.61853 1.000 53.36622 537 ASN H O 1
ATOM 1944 N N . ARG B 1 581 ? -7.44494 40.12446 -17.81346 1.000 54.13641 538 ARG H N 1
ATOM 1945 C CA . ARG B 1 581 ? -8.48601 39.11983 -17.96295 1.000 52.77363 538 ARG H CA 1
ATOM 1946 C C . ARG B 1 581 ? -7.89440 37.77349 -18.36351 1.000 50.52969 538 ARG H C 1
ATOM 1947 O O . ARG B 1 581 ? -6.81097 37.68591 -18.94587 1.000 49.92102 538 ARG H O 1
ATOM 1955 N N . TRP B 1 582 ? -8.63031 36.71532 -18.04850 1.000 46.91334 539 TRP H N 1
ATOM 1956 C CA . TRP B 1 582 ? -8.29214 35.37727 -18.50476 1.000 45.44513 539 TRP H CA 1
ATOM 1957 C C . TRP B 1 582 ? -9.10013 35.06319 -19.75243 1.000 44.46352 539 TRP H C 1
ATOM 1958 O O . TRP B 1 582 ? -10.32211 35.24694 -19.77308 1.000 41.07227 539 TRP H O 1
ATOM 1969 N N . TYR B 1 583 ? -8.41241 34.60952 -20.78945 1.000 43.05783 540 TYR H N 1
ATOM 1970 C CA . TYR B 1 583 ? -9.03588 34.20920 -22.03601 1.000 42.14999 540 TYR H CA 1
ATOM 1971 C C . TYR B 1 583 ? -8.79661 32.72620 -22.23455 1.000 41.92678 540 TYR H C 1
ATOM 1972 O O . TYR B 1 583 ? -7.70315 32.22914 -21.95664 1.000 43.68076 540 TYR H O 1
ATOM 1981 N N . GLN B 1 584 ? -9.82410 32.01306 -22.68371 1.000 42.03757 541 GLN H N 1
ATOM 1982 C CA . GLN B 1 584 ? -9.65213 30.61214 -23.04347 1.000 40.78764 541 GLN H CA 1
ATOM 1983 C C . GLN B 1 584 ? -9.16518 30.54087 -24.48108 1.000 41.06516 541 GLN H C 1
ATOM 1984 O O . GLN B 1 584 ? -9.89563 30.89802 -25.41056 1.000 41.64740 541 GLN H O 1
ATOM 1990 N N . MET B 1 585 ? -7.93162 30.07789 -24.66687 1.000 41.71314 542 MET H N 1
ATOM 1991 C CA . MET B 1 585 ? -7.37950 29.92836 -26.00260 1.000 40.62992 542 MET H CA 1
ATOM 1992 C C . MET B 1 585 ? -7.52545 28.51915 -26.55325 1.000 37.57532 542 MET H C 1
ATOM 1993 O O . MET B 1 585 ? -7.53537 28.34976 -27.77772 1.000 38.69981 542 MET H O 1
ATOM 1998 N N . GLY B 1 586 ? -7.66082 27.51003 -25.69708 1.000 40.38637 543 GLY H N 1
ATOM 1999 C CA . GLY B 1 586 ? -7.71095 26.14468 -26.18548 1.000 38.12871 543 GLY H CA 1
ATOM 2000 C C . GLY B 1 586 ? -8.65738 25.26626 -25.40071 1.000 36.12162 543 GLY H C 1
ATOM 2001 O O . GLY B 1 586 ? -9.09405 25.60296 -24.29381 1.000 36.44260 543 GLY H O 1
ATOM 2002 N N . ILE B 1 587 ? -8.97434 24.12390 -26.00777 1.000 36.08145 544 ILE H N 1
ATOM 2003 C CA . ILE B 1 587 ? -9.71728 23.04163 -25.37131 1.000 33.90899 544 ILE H CA 1
ATOM 2004 C C . ILE B 1 587 ? -8.86969 21.77830 -25.45355 1.000 36.31298 544 ILE H C 1
ATOM 2005 O O . ILE B 1 587 ? -8.44444 21.38363 -26.54755 1.000 34.24885 544 ILE H O 1
ATOM 2010 N N . VAL B 1 588 ? -8.62359 21.14968 -24.30083 1.000 35.94946 545 VAL H N 1
ATOM 2011 C CA . VAL B 1 588 ? -7.97155 19.84279 -24.23640 1.000 32.28058 545 VAL H CA 1
ATOM 2012 C C . VAL B 1 588 ? -8.66608 18.89341 -25.20253 1.000 33.66078 545 VAL H C 1
ATOM 2013 O O . VAL B 1 588 ? -9.83542 18.54386 -25.00751 1.000 32.48486 545 VAL H O 1
ATOM 2017 N N . SER B 1 589 ? -7.95809 18.47180 -26.25144 1.000 33.49952 546 SER H N 1
ATOM 2018 C CA . SER B 1 589 ? -8.53101 17.60872 -27.27864 1.000 33.86587 546 SER H CA 1
ATOM 2019 C C . SER B 1 589 ? -7.87243 16.23324 -27.28178 1.000 35.73412 546 SER H C 1
ATOM 2020 O O . SER B 1 589 ? -8.48822 15.25734 -26.84564 1.000 30.38135 546 SER H O 1
ATOM 2023 N N . TRP B 1 590 ? -6.63353 16.10678 -27.75743 1.000 32.27452 547 TRP H N 1
ATOM 2024 C CA . TRP B 1 590 ? -6.05578 14.77468 -27.88814 1.000 35.05408 547 TRP H CA 1
ATOM 2025 C C . TRP B 1 590 ? -4.54455 14.80786 -27.71423 1.000 36.55664 547 TRP H C 1
ATOM 2026 O O . TRP B 1 590 ? -3.91111 15.86847 -27.66549 1.000 34.77728 547 TRP H O 1
ATOM 2037 N N . GLY B 1 591 ? -3.97716 13.61047 -27.64789 1.000 32.86128 548 GLY H N 1
ATOM 2038 C CA . GLY B 1 591 ? -2.54115 13.43055 -27.56023 1.000 33.59060 548 GLY H CA 1
ATOM 2039 C C . GLY B 1 591 ? -2.19642 11.97531 -27.77579 1.000 35.82464 548 GLY H C 1
ATOM 2040 O O . GLY B 1 591 ? -3.07216 11.11357 -27.90372 1.000 36.26779 548 GLY H O 1
ATOM 2041 N N . GLU B 1 592 ? -0.89776 11.71519 -27.82734 1.000 35.59745 549 GLU H N 1
ATOM 2042 C CA . GLU B 1 592 ? -0.36142 10.36112 -27.91218 1.000 37.48954 549 GLU H CA 1
ATOM 2043 C C . GLU B 1 592 ? 0.28796 10.07676 -26.56320 1.000 37.23198 549 GLU H C 1
ATOM 2044 O O . GLU B 1 592 ? 1.42731 10.47886 -26.31650 1.000 41.03085 549 GLU H O 1
ATOM 2050 N N . GLY B 1 593 ? -0.43947 9.39530 -25.68705 1.000 37.61927 550 GLY H N 1
ATOM 2051 C CA . GLY B 1 593 ? 0.04691 9.21790 -24.33669 1.000 37.35646 550 GLY H CA 1
ATOM 20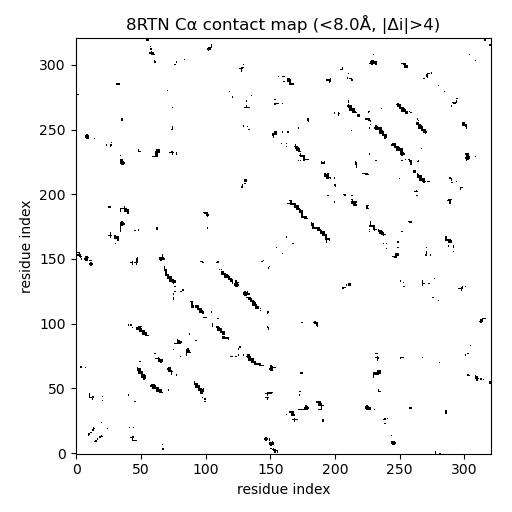52 C C . GLY B 1 593 ? 0.03680 10.54816 -23.59818 1.000 37.39166 550 GLY H C 1
ATOM 2053 O O . GLY B 1 593 ? -0.47956 11.55257 -24.07248 1.000 36.22608 550 GLY H O 1
ATOM 2054 N N . CYS B 1 594 ? 0.63083 10.54092 -22.40976 1.000 37.71106 551 CYS H N 1
ATOM 2055 C CA . CYS B 1 594 ? 0.67049 11.73453 -21.57388 1.000 36.97757 551 CYS H CA 1
ATOM 2056 C C . CYS B 1 594 ? 2.09017 11.94445 -21.07579 1.000 37.39642 551 CYS H C 1
ATOM 2057 O O . CYS B 1 594 ? 2.70559 11.01345 -20.54238 1.000 36.34227 551 CYS H O 1
ATOM 2060 N N . ASP B 1 595 ? 2.60628 13.16093 -21.27159 1.000 32.62984 552 ASP H N 1
ATOM 2061 C CA . ASP B 1 595 ? 3.89725 13.57499 -20.73359 1.000 33.12196 552 ASP H CA 1
ATOM 2062 C C . ASP B 1 595 ? 5.02559 12.69773 -21.28169 1.000 31.63403 552 ASP H C 1
ATOM 2063 O O . ASP B 1 595 ? 5.87351 12.19870 -20.53886 1.000 32.66915 552 ASP H O 1
ATOM 2068 N N . ARG B 1 596 ? 5.02289 12.51090 -22.60507 1.000 32.22127 553 ARG H N 1
ATOM 2069 C CA . ARG B 1 596 ? 6.05940 11.77231 -23.31676 1.000 34.91868 553 ARG H CA 1
ATOM 2070 C C . ARG B 1 596 ? 7.08176 12.73217 -23.91052 1.000 40.89606 553 ARG H C 1
ATOM 2071 O O . ARG B 1 596 ? 6.71771 13.73649 -24.52842 1.000 43.56561 553 ARG H O 1
ATOM 2079 N N . ASP B 1 597 ? 8.36211 12.41026 -23.73478 1.000 37.30554 554 ASP H N 1
ATOM 2080 C CA . ASP B 1 597 ? 9.41497 13.18450 -24.37720 1.000 38.03680 554 ASP H CA 1
ATOM 2081 C C . ASP B 1 597 ? 9.18949 13.24905 -25.88423 1.000 39.90776 554 ASP H C 1
ATOM 2082 O O . ASP B 1 597 ? 9.04098 12.21856 -26.54774 1.000 39.77181 554 ASP H O 1
ATOM 2087 N N . GLY B 1 598 ? 9.16712 14.46600 -26.42744 1.000 39.22164 555 GLY H N 1
ATOM 2088 C CA . GLY B 1 598 ? 9.01383 14.64106 -27.85601 1.000 39.59417 555 GLY H CA 1
ATOM 2089 C C . GLY B 1 598 ? 7.59767 14.52017 -28.36797 1.000 42.61469 555 GLY H C 1
ATOM 2090 O O . GLY B 1 598 ? 7.39155 14.56867 -29.58643 1.000 45.68008 555 GLY H O 1
ATOM 2091 N N . LYS B 1 599 ? 6.62195 14.34294 -27.48582 1.000 40.50868 556 LYS H N 1
ATOM 2092 C CA . LYS B 1 599 ? 5.21169 14.35322 -27.83762 1.000 42.60455 556 LYS H CA 1
ATOM 2093 C C . LYS B 1 599 ? 4.53923 15.51138 -27.11406 1.000 38.68458 556 LYS H C 1
ATOM 2094 O O . LYS B 1 599 ? 5.00003 15.94277 -26.05367 1.000 36.30096 556 LYS H O 1
ATOM 2100 N N . TYR B 1 600 ? 3.45910 16.02937 -27.69598 1.000 35.28425 557 TYR H N 1
ATOM 2101 C CA . TYR B 1 600 ? 2.79043 17.19506 -27.13100 1.000 37.32446 557 TYR H CA 1
ATOM 2102 C C . TYR B 1 600 ? 1.28190 17.00707 -27.16579 1.000 38.21782 557 TYR H C 1
ATOM 2103 O O . TYR B 1 600 ? 0.74023 16.33718 -28.04873 1.000 38.94298 557 TYR H O 1
ATOM 2112 N N . GLY B 1 601 ? 0.60924 17.58455 -26.17263 1.000 38.82049 558 GLY H N 1
ATOM 2113 C CA . GLY B 1 601 ? -0.83963 17.55230 -26.15062 1.000 36.59016 558 GLY H CA 1
ATOM 2114 C C . GLY B 1 601 ? -1.40535 18.56810 -27.12679 1.000 35.17485 558 GLY H C 1
ATOM 2115 O O . GLY B 1 601 ? -0.86637 19.65920 -27.30040 1.000 34.53525 558 GLY H O 1
ATOM 2116 N N . PHE B 1 602 ? -2.50482 18.19503 -27.77377 1.000 33.33199 559 PHE H N 1
ATOM 2117 C CA . PHE B 1 602 ? -3.12976 19.04301 -28.77690 1.000 36.55694 559 PHE H CA 1
ATOM 2118 C C . PHE B 1 602 ? -4.43242 19.63136 -28.24895 1.000 36.50021 559 PHE H C 1
ATOM 2119 O O . PHE B 1 602 ? -5.19754 18.96142 -27.54851 1.000 37.83414 559 PHE H O 1
ATOM 2127 N N . TYR B 1 603 ? -4.66087 20.89590 -28.58260 1.000 35.46739 560 TYR H N 1
ATOM 2128 C CA . TYR B 1 603 ? -5.75874 21.68837 -28.05686 1.000 33.14483 560 TYR H CA 1
ATOM 2129 C C . TYR B 1 603 ? -6.54615 22.29581 -29.20932 1.000 34.69631 560 TYR H C 1
ATOM 2130 O O . TYR B 1 603 ? -5.96216 22.81558 -30.16737 1.000 35.44895 560 TYR H O 1
ATOM 2139 N N . THR B 1 604 ? -7.87209 22.21049 -29.12493 1.000 34.52102 561 THR H N 1
ATOM 2140 C CA . THR B 1 604 ? -8.72619 22.87633 -30.10416 1.000 37.73710 561 THR H CA 1
ATOM 2141 C C . THR B 1 604 ? -8.44433 24.37611 -30.10707 1.000 38.25139 561 THR H C 1
ATOM 2142 O O . THR B 1 604 ? -8.35367 25.00569 -29.04900 1.000 35.36713 561 THR H O 1
ATOM 2146 N N . HIS B 1 605 ? -8.28572 24.94359 -31.30027 1.000 37.40082 562 HIS H N 1
ATOM 2147 C CA . HIS B 1 605 ? -7.94930 26.35944 -31.46081 1.000 43.57256 562 HIS H CA 1
ATOM 2148 C C . HIS B 1 605 ? -9.23679 27.17772 -31.35855 1.000 45.46222 562 HIS H C 1
ATOM 2149 O O . HIS B 1 605 ? -9.93881 27.38231 -32.34962 1.000 45.61640 562 HIS H O 1
ATOM 2156 N N . VAL B 1 606 ? -9.53470 27.66684 -30.14963 1.000 43.55817 563 VAL H N 1
ATOM 2157 C CA . VAL B 1 606 ? -10.83244 28.28391 -29.87987 1.000 46.58114 563 VAL H CA 1
ATOM 2158 C C . VAL B 1 606 ? -11.04852 29.51062 -30.75815 1.000 49.74473 563 VAL H C 1
ATOM 2159 O O . VAL B 1 606 ? -12.14924 29.72891 -31.28027 1.000 49.55161 563 VAL H O 1
ATOM 2163 N N . PHE B 1 607 ? -10.00218 30.31897 -30.95130 1.000 50.82938 564 PHE H N 1
ATOM 2164 C CA . PHE B 1 607 ? -10.16435 31.58219 -31.66517 1.000 53.80041 564 PHE H CA 1
ATOM 2165 C C . PHE B 1 607 ? -10.56461 31.37055 -33.12436 1.000 58.04318 564 PHE H C 1
ATOM 2166 O O . PHE B 1 607 ? -11.36410 32.14578 -33.66189 1.000 58.44055 564 PHE H O 1
ATOM 2174 N N . ARG B 1 608 ? -10.01221 30.34450 -33.79073 1.000 53.81282 565 ARG H N 1
ATOM 2175 C CA . ARG B 1 608 ? -10.39406 30.08382 -35.18016 1.000 57.78978 565 ARG H CA 1
ATOM 2176 C C . ARG B 1 608 ? -11.87267 29.76005 -35.29792 1.000 61.57307 565 ARG H C 1
ATOM 2177 O O . ARG B 1 608 ? -12.48526 30.01416 -36.34151 1.000 70.22278 565 ARG H O 1
ATOM 2185 N N . LEU B 1 609 ? -12.45499 29.19620 -34.24563 1.000 56.26298 566 LEU H N 1
ATOM 2186 C CA . LEU B 1 609 ? -13.83183 28.73489 -34.25107 1.000 55.38306 566 LEU H CA 1
ATOM 2187 C C . LEU B 1 609 ? -14.77501 29.73706 -33.60096 1.000 54.79215 566 LEU H C 1
ATOM 2188 O O . LEU B 1 609 ? -15.98718 29.49847 -33.55686 1.000 52.01184 566 LEU H O 1
ATOM 2193 N N . LYS B 1 610 ? -14.24164 30.86685 -33.12833 1.000 56.09390 567 LYS H N 1
ATOM 2194 C CA . LYS B 1 610 ? -15.03457 31.83715 -32.37994 1.000 55.42407 567 LYS H CA 1
ATOM 2195 C C . LYS B 1 610 ? -16.19593 32.38921 -33.20049 1.000 58.65831 567 LYS H C 1
ATOM 2196 O O . LYS B 1 610 ? -17.23169 32.75494 -32.63195 1.000 59.53093 567 LYS H O 1
ATOM 2202 N N . LYS B 1 611 ? -16.05815 32.45348 -34.52903 1.000 58.83842 568 LYS H N 1
ATOM 2203 C CA . LYS B 1 611 ? -17.17828 32.91207 -35.34907 1.000 60.02607 568 LYS H CA 1
ATOM 2204 C C . LYS B 1 611 ? -18.35860 31.95355 -35.24860 1.000 60.89841 568 LYS H C 1
ATOM 2205 O O . LYS B 1 611 ? -19.51209 32.38500 -35.13160 1.000 58.66660 568 LYS H O 1
ATOM 2211 N N . TRP B 1 612 ? -18.08634 30.64448 -35.27795 1.000 61.88380 569 TRP H N 1
ATOM 2212 C CA . TRP B 1 612 ? -19.14931 29.65796 -35.10182 1.000 60.38033 569 TRP H CA 1
ATOM 2213 C C . TRP B 1 612 ? -19.76806 29.74826 -33.70994 1.000 60.20874 569 TRP H C 1
ATOM 2214 O O . TRP B 1 612 ? -20.99897 29.75202 -33.57092 1.000 61.95240 569 TRP H O 1
ATOM 2225 N N . ILE B 1 613 ? -18.92606 29.82277 -32.67203 1.000 57.91961 570 ILE H N 1
ATOM 2226 C CA . ILE B 1 613 ? -19.40333 29.97538 -31.29699 1.000 56.64350 570 ILE H CA 1
ATOM 2227 C C . ILE B 1 613 ? -20.40161 31.12091 -31.19089 1.000 60.41829 570 ILE H C 1
ATOM 2228 O O . ILE B 1 613 ? -21.40474 31.02765 -30.47465 1.000 63.01702 570 ILE H O 1
ATOM 2233 N N . GLN B 1 614 ? -20.14978 32.21814 -31.90324 1.000 59.24339 571 GLN H N 1
ATOM 2234 C CA . GLN B 1 614 ? -21.04734 33.35909 -31.80387 1.000 61.43774 571 GLN H CA 1
ATOM 2235 C C . GLN B 1 614 ? -22.32359 33.14815 -32.60055 1.000 68.36031 571 GLN H C 1
ATOM 2236 O O . GLN B 1 614 ? -23.39697 33.57908 -32.16233 1.000 71.30013 571 GLN H O 1
ATOM 2242 N N . LYS B 1 615 ? -22.23285 32.48822 -33.75810 1.000 63.72332 572 LYS H N 1
ATOM 2243 C CA . LYS B 1 615 ? -23.43489 32.19692 -34.52941 1.000 65.43283 572 LYS H CA 1
ATOM 2244 C C . LYS B 1 615 ? -24.43488 31.39388 -33.70832 1.000 69.59721 572 LYS H C 1
ATOM 2245 O O . LYS B 1 615 ? -25.64837 31.56762 -33.86525 1.000 74.71976 572 LYS H O 1
ATOM 2251 N N . VAL B 1 616 ? -23.94770 30.53358 -32.81367 1.000 64.46115 573 VAL H N 1
ATOM 2252 C CA . VAL B 1 616 ? -24.83959 29.72097 -31.99472 1.000 65.25976 573 VAL H CA 1
ATOM 2253 C C . VAL B 1 616 ? -25.43796 30.54461 -30.85823 1.000 67.36122 573 VAL H C 1
ATOM 2254 O O . VAL B 1 616 ? -26.62137 30.40559 -30.53089 1.000 67.80516 573 VAL H O 1
ATOM 2258 N N . ILE B 1 617 ? -24.64056 31.41286 -30.23545 1.000 64.45942 574 ILE H N 1
ATOM 2259 C CA . ILE B 1 617 ? -25.14766 32.19008 -29.11009 1.000 65.94853 574 ILE H CA 1
ATOM 2260 C C . ILE B 1 617 ? -26.02864 33.34997 -29.56886 1.000 72.76553 574 ILE H C 1
ATOM 2261 O O . ILE B 1 617 ? -26.85805 33.83927 -28.78951 1.000 73.42967 574 ILE H O 1
ATOM 2266 N N . ASP B 1 618 ? -25.89889 33.78966 -30.81984 1.000 70.19049 575 ASP H N 1
ATOM 2267 C CA . ASP B 1 618 ? -26.78303 34.83214 -31.32562 1.000 69.83979 575 ASP H CA 1
ATOM 2268 C C . ASP B 1 618 ? -28.05400 34.26264 -31.94000 1.000 69.16574 575 ASP H C 1
ATOM 2269 O O . ASP B 1 618 ? -29.12517 34.86291 -31.81075 1.000 76.46408 575 ASP H O 1
ATOM 2274 N N . GLN B 1 619 ? -27.96044 33.11592 -32.61349 1.000 73.74886 576 GLN H N 1
ATOM 2275 C CA . GLN B 1 619 ? -29.16091 32.47932 -33.14478 1.000 75.54182 576 GLN H CA 1
ATOM 2276 C C . GLN B 1 619 ? -30.04583 31.96278 -32.01637 1.000 78.20986 576 GLN H C 1
ATOM 2277 O O . GLN B 1 619 ? -31.22013 32.33705 -31.91081 1.000 76.24301 576 GLN H O 1
ATOM 2283 N N . PHE B 1 620 ? -29.48565 31.12829 -31.13948 1.000 77.16498 577 PHE H N 1
ATOM 2284 C CA . PHE B 1 620 ? -30.25722 30.37840 -30.15674 1.000 80.19207 577 PHE H CA 1
ATOM 2285 C C . PHE B 1 620 ? -30.05108 30.89368 -28.73304 1.000 77.47652 577 PHE H C 1
ATOM 2286 O O . PHE B 1 620 ? -30.24563 30.15360 -27.76615 1.000 77.47599 577 PHE H O 1
ATOM 2294 N N . GLY B 1 621 ? -29.67363 32.16012 -28.58856 1.000 83.77239 578 GLY H N 1
ATOM 2295 C CA . GLY B 1 621 ? -29.43888 32.74173 -27.27829 1.000 84.06653 578 GLY H CA 1
ATOM 2296 C C . GLY B 1 621 ? -30.68550 33.25427 -26.58235 1.000 89.01364 578 GLY H C 1
ATOM 2297 O O . GLY B 1 621 ? -30.67270 33.51031 -25.37668 1.000 89.78801 578 GLY H O 1
ATOM 2298 N N . GLY C 2 1 ? 9.02104 32.22259 -30.38903 1.000 113.57117 1 GLY I N 1
ATOM 2299 C CA . GLY C 2 1 ? 8.27078 33.45056 -30.57484 1.000 119.25364 1 GLY I CA 1
ATOM 2300 C C . GLY C 2 1 ? 7.35455 33.43466 -31.78647 1.000 114.18737 1 GLY I C 1
ATOM 2301 O O . GLY C 2 1 ? 6.66027 34.41395 -32.06417 1.000 117.26909 1 GLY I O 1
ATOM 2302 N N . GLU C 2 2 ? 7.35765 32.31845 -32.51275 1.000 108.43822 2 GLU I N 1
ATOM 2303 C CA . GLU C 2 2 ? 6.51624 32.19112 -33.69183 1.000 97.59734 2 GLU I CA 1
ATOM 2304 C C . GLU C 2 2 ? 5.05751 31.99400 -33.28325 1.000 85.47973 2 GLU I C 1
ATOM 2305 O O . GLU C 2 2 ? 4.77461 31.53283 -32.17579 1.000 84.62063 2 GLU I O 1
ATOM 2311 N N . PRO C 2 3 ? 4.10826 32.35034 -34.15659 1.000 82.91289 3 PRO I N 1
ATOM 2312 C CA . PRO C 2 3 ? 2.69635 32.12224 -33.82603 1.000 73.70439 3 PRO I CA 1
ATOM 2313 C C . PRO C 2 3 ? 2.33578 30.64732 -33.86217 1.000 74.98850 3 PRO I C 1
ATOM 2314 O O . PRO C 2 3 ? 2.23689 30.04896 -34.93688 1.000 83.54734 3 PRO I O 1
ATOM 2318 N N . GLY C 2 4 ? 2.13899 30.04749 -32.69387 1.000 69.86211 4 GLY I N 1
ATOM 2319 C CA . GLY C 2 4 ? 1.71428 28.66404 -32.64119 1.000 69.01060 4 GLY I CA 1
ATOM 2320 C C . GLY C 2 4 ? 0.31237 28.40034 -33.14642 1.000 69.15486 4 GLY I C 1
ATOM 2321 O O . GLY C 2 4 ? -0.12840 27.24804 -33.12056 1.000 63.66382 4 GLY I O 1
ATOM 2322 N N . ALA C 2 5 ? -0.40017 29.42783 -33.60872 1.000 79.10130 5 ALA I N 1
ATOM 2323 C CA . ALA C 2 5 ? -1.76112 29.26915 -34.10457 1.000 81.11873 5 ALA I CA 1
ATOM 2324 C C . ALA C 2 5 ? -2.11153 30.40799 -35.05471 1.000 91.52635 5 ALA I C 1
ATOM 2325 O O . ALA C 2 5 ? -1.87313 31.57930 -34.73005 1.000 85.10258 5 ALA I O 1
ATOM 2327 N N . PRO C 2 6 ? -2.67278 30.11258 -36.22792 1.000 81.39582 6 PRO I N 1
ATOM 2328 C CA . PRO C 2 6 ? -2.99480 31.18341 -37.17952 1.000 78.67630 6 PRO I CA 1
ATOM 2329 C C . PRO C 2 6 ? -4.13261 32.06231 -36.68148 1.000 78.77406 6 PRO I C 1
ATOM 2330 O O . PRO C 2 6 ? -5.08614 31.59185 -36.05567 1.000 77.02601 6 PRO I O 1
ATOM 2334 N N . ILE C 2 7 ? -4.02112 33.36034 -36.97624 1.000 82.33522 7 ILE I N 1
ATOM 2335 C CA . ILE C 2 7 ? -5.00481 34.34952 -36.54312 1.000 76.41328 7 ILE I CA 1
ATOM 2336 C C . ILE C 2 7 ? -5.97347 34.64548 -37.68163 1.000 79.51894 7 ILE I C 1
ATOM 2337 O O . ILE C 2 7 ? -5.95206 35.73246 -38.26996 1.000 85.23861 7 ILE I O 1
ATOM 2342 N N . ASP C 2 8 ? -6.81706 33.67450 -38.00808 1.000 84.67198 8 ASP I N 1
ATOM 2343 C CA . ASP C 2 8 ? -7.90482 33.87987 -38.95495 1.000 81.04436 8 ASP I CA 1
ATOM 2344 C C . ASP C 2 8 ? -9.09803 33.07028 -38.47393 1.000 78.75837 8 ASP I C 1
ATOM 2345 O O . ASP C 2 8 ? -8.98369 32.30943 -37.51774 1.000 80.49204 8 ASP I O 1
ATOM 2366 N N . ASP C 2 10 ? -12.20717 30.21518 -39.17486 1.000 81.47893 10 ASP I N 1
ATOM 2367 C CA . ASP C 2 10 ? -12.54014 29.07739 -40.01211 1.000 78.96813 10 ASP I CA 1
ATOM 2368 C C . ASP C 2 10 ? -13.86080 29.32056 -40.73192 1.000 86.86458 10 ASP I C 1
ATOM 2369 O O . ASP C 2 10 ? -14.87987 28.72902 -40.38365 1.000 97.14186 10 ASP I O 1
ATOM 2374 N N . GLU C 2 11 ? -13.85093 30.20483 -41.72262 1.000 88.09868 11 GLU I N 1
ATOM 2375 C CA . GLU C 2 11 ? -15.03249 30.40474 -42.55009 1.000 92.81062 11 GLU I CA 1
ATOM 2376 C C . GLU C 2 11 ? -15.23577 29.14485 -43.38646 1.000 92.73367 11 GLU I C 1
ATOM 2377 O O . GLU C 2 11 ? -14.43171 28.84395 -44.26715 1.000 94.09554 11 GLU I O 1
ATOM 2399 N N . ALA C 2 22 ? -3.78917 7.21535 -41.88930 1.000 77.98117 22 ALA I N 1
ATOM 2400 C CA . ALA C 2 22 ? -4.11585 5.87567 -41.41947 1.000 79.11306 22 ALA I CA 1
ATOM 2401 C C . ALA C 2 22 ? -4.13976 5.82752 -39.89057 1.000 81.72638 22 ALA I C 1
ATOM 2402 O O . ALA C 2 22 ? -4.70551 4.90250 -39.29896 1.000 81.83780 22 ALA I O 1
ATOM 2404 N N . GLU C 2 23 ? -3.52214 6.82651 -39.25892 1.000 72.74098 23 GLU I N 1
ATOM 2405 C CA . GLU C 2 23 ? -3.44487 6.91645 -37.80691 1.000 62.92094 23 GLU I CA 1
ATOM 2406 C C . GLU C 2 23 ? -4.45835 7.92456 -37.28946 1.000 60.02023 23 GLU I C 1
ATOM 2407 O O . GLU C 2 23 ? -4.54819 9.04907 -37.79217 1.000 59.33068 23 GLU I O 1
ATOM 2413 N N . VAL C 2 24 ? -5.20097 7.52564 -36.26376 1.000 50.98871 24 VAL I N 1
ATOM 2414 C CA . VAL C 2 24 ? -6.31429 8.30508 -35.74534 1.000 47.60559 24 VAL I CA 1
ATOM 2415 C C . VAL C 2 24 ? -5.90723 8.94844 -34.42750 1.000 44.51981 24 VAL I C 1
ATOM 2416 O O . VAL C 2 24 ? -5.33590 8.28982 -33.55191 1.000 39.20114 24 VAL I O 1
ATOM 2420 N N . ALA C 2 25 ? -6.20918 10.23511 -34.28876 1.000 46.60597 25 ALA I N 1
ATOM 2421 C CA . ALA C 2 25 ? -5.99581 10.91789 -33.02441 1.000 42.60252 25 ALA I CA 1
ATOM 2422 C C . ALA C 2 25 ? -6.85509 10.29369 -31.93179 1.000 39.11002 25 ALA I C 1
ATOM 2423 O O . ALA C 2 25 ? -8.02107 9.95131 -32.14971 1.000 39.73032 25 ALA I O 1
ATOM 2425 N N . GLN C 2 26 ? -6.26631 10.14924 -30.74799 1.000 34.89920 26 GLN I N 1
ATOM 2426 C CA . GLN C 2 26 ? -6.94251 9.56992 -29.59841 1.000 38.57356 26 GLN I CA 1
ATOM 2427 C C . GLN C 2 26 ? -7.29742 10.66456 -28.60943 1.000 36.25244 26 GLN I C 1
ATOM 2428 O O . GLN C 2 26 ? -6.39203 11.28884 -28.03761 1.000 36.29126 26 GLN I O 1
ATOM 2434 N N . PRO C 2 27 ? -8.57797 10.92179 -28.36282 1.000 37.90996 27 PRO I N 1
ATOM 2435 C CA . PRO C 2 27 ? -8.94511 11.99638 -27.43502 1.000 38.26544 27 PRO I CA 1
ATOM 2436 C C . PRO C 2 27 ? -8.56201 11.64983 -26.00511 1.000 36.72457 27 PRO I C 1
ATOM 2437 O O . PRO C 2 27 ? -8.47785 10.48009 -25.62698 1.000 36.50204 27 PRO I O 1
ATOM 2441 N N . LYS C 2 28 ? -8.33000 12.69100 -25.20102 1.000 37.66455 28 LYS I N 1
ATOM 2442 C CA . LYS C 2 28 ? -7.94774 12.52101 -23.79801 1.000 37.30215 28 LYS I CA 1
ATOM 2443 C C . LYS C 2 28 ? -9.18425 12.21953 -22.94622 1.000 36.59588 28 LYS I C 1
ATOM 2444 O O . LYS C 2 28 ? -9.49057 12.87967 -21.95429 1.000 32.99484 28 LYS I O 1
ATOM 2450 N N . LEU C 2 29 ? -9.88436 11.17014 -23.36884 1.000 38.68201 29 LEU I N 1
ATOM 2451 C CA . LEU C 2 29 ? -11.18738 10.77875 -22.85203 1.000 36.38640 29 LEU I CA 1
ATOM 2452 C C . LEU C 2 29 ? -11.07285 9.38433 -22.25777 1.000 38.58180 29 LEU I C 1
ATOM 2453 O O . LEU C 2 29 ? -10.49843 8.48901 -22.88579 1.000 37.57448 29 LEU I O 1
ATOM 2458 N N . TYR C 2 30 ? -11.60696 9.20608 -21.05133 1.000 37.52551 30 TYR I N 1
ATOM 2459 C CA . TYR C 2 30 ? -11.58660 7.89874 -20.41081 1.000 39.33537 30 TYR I CA 1
ATOM 2460 C C . TYR C 2 30 ? -12.33592 6.87534 -21.25479 1.000 36.41476 30 TYR I C 1
ATOM 2461 O O . TYR C 2 30 ? -13.28427 7.20143 -21.97485 1.000 38.72197 30 TYR I O 1
ATOM 2470 N N . GLN C 2 31 ? -11.90064 5.61980 -21.15142 1.000 36.38943 31 GLN I N 1
ATOM 2471 C CA . GLN C 2 31 ? -12.44219 4.53979 -21.96121 1.000 35.91566 31 GLN I CA 1
ATOM 2472 C C . GLN C 2 31 ? -12.79008 3.29855 -21.15466 1.000 36.69291 31 GLN I C 1
ATOM 2473 O O . GLN C 2 31 ? -13.45868 2.40051 -21.68609 1.000 35.59192 31 GLN I O 1
ATOM 2479 N N . ARG C 2 32 ? -12.37096 3.22628 -19.89398 1.000 34.99824 32 ARG I N 1
ATOM 2480 C CA . ARG C 2 32 ? -12.50029 2.03885 -19.06417 1.000 31.61450 32 ARG I CA 1
ATOM 2481 C C . ARG C 2 32 ? -13.28045 2.33031 -17.78466 1.000 33.45284 32 ARG I C 1
ATOM 2482 O O . ARG C 2 32 ? -13.03099 1.72309 -16.73956 1.000 32.14967 32 ARG I O 1
ATOM 2490 N N . GLY C 2 33 ? -14.22454 3.26876 -17.85859 1.000 38.99007 33 GLY I N 1
ATOM 2491 C CA . GLY C 2 33 ? -15.10691 3.56371 -16.74824 1.000 34.33366 33 GLY I CA 1
ATOM 2492 C C . GLY C 2 33 ? -14.46647 4.24220 -15.55966 1.000 36.46930 33 GLY I C 1
ATOM 2493 O O . GLY C 2 33 ? -15.03623 4.20709 -14.46340 1.000 40.10779 33 GLY I O 1
ATOM 2494 N N . GLU C 2 34 ? -13.29741 4.86810 -15.73793 1.000 37.69144 34 GLU I N 1
ATOM 2495 C CA . GLU C 2 34 ? -12.61879 5.49213 -14.60403 1.000 35.81019 34 GLU I CA 1
ATOM 2496 C C . GLU C 2 34 ? -13.40420 6.67632 -14.05223 1.000 39.27028 34 GLU I C 1
ATOM 2497 O O . GLU C 2 34 ? -13.30740 6.97835 -12.85695 1.000 37.90735 34 GLU I O 1
ATOM 2503 N N . GLY C 2 35 ? -14.19949 7.34098 -14.89009 1.000 33.85538 35 GLY I N 1
ATOM 2504 C CA . GLY C 2 35 ? -14.93422 8.51559 -14.46163 1.000 40.12624 35 GLY I CA 1
ATOM 2505 C C . GLY C 2 35 ? -15.92859 8.27147 -13.34553 1.000 42.01934 35 GLY I C 1
ATOM 2506 O O . GLY C 2 35 ? -16.47760 9.24192 -12.80922 1.000 44.69880 35 GLY I O 1
ATOM 2507 N N . GLY C 2 36 ? -16.18565 7.01559 -12.99425 1.000 44.25329 36 GLY I N 1
ATOM 2508 C CA . GLY C 2 36 ? -17.06922 6.67816 -11.90030 1.000 42.83596 36 GLY I CA 1
ATOM 2509 C C . GLY C 2 36 ? -16.38398 6.33690 -10.59509 1.000 43.24993 36 GLY I C 1
ATOM 2510 O O . GLY C 2 36 ? -17.07370 6.07657 -9.60339 1.000 45.76144 36 GLY I O 1
ATOM 2511 N N . ASN C 2 37 ? -15.04855 6.34796 -10.55953 1.000 42.12656 37 ASN I N 1
ATOM 2512 C CA . ASN C 2 37 ? -14.29424 5.92091 -9.38362 1.000 40.35048 37 ASN I CA 1
ATOM 2513 C C . ASN C 2 37 ? -14.46307 6.91233 -8.23451 1.000 46.64546 37 ASN I C 1
ATOM 2514 O O . ASN C 2 37 ? -14.14046 8.09647 -8.37365 1.000 44.56543 37 ASN I O 1
ATOM 2519 N N . GLY C 2 38 ? -14.95646 6.42401 -7.09610 1.000 45.94654 38 GLY I N 1
ATOM 2520 C CA . GLY C 2 38 ? -15.03947 7.22315 -5.89003 1.000 44.31960 38 GLY I CA 1
ATOM 2521 C C . GLY C 2 38 ? -16.07577 8.31977 -5.89886 1.000 50.23716 38 GLY I C 1
ATOM 2522 O O . GLY C 2 38 ? -16.15901 9.07471 -4.92513 1.000 52.60778 38 GLY I O 1
ATOM 2523 N N . MET C 2 39 ? -16.88004 8.42655 -6.95411 1.000 49.75192 39 MET I N 1
ATOM 2524 C CA . MET C 2 39 ? -17.82330 9.53220 -7.07292 1.000 49.86477 39 MET I CA 1
ATOM 2525 C C . MET C 2 39 ? -18.90563 9.42965 -6.00450 1.000 51.72545 39 MET I C 1
ATOM 2526 O O . MET C 2 39 ? -19.65353 8.44726 -5.95069 1.000 51.55806 39 MET I O 1
ATOM 2531 N N . GLU C 2 40 ? -18.98436 10.44716 -5.16003 1.000 59.57620 40 GLU I N 1
ATOM 2532 C CA . GLU C 2 40 ? -20.02925 10.51219 -4.14681 1.000 56.43648 40 GLU I CA 1
ATOM 2533 C C . GLU C 2 40 ? -21.36209 10.84209 -4.80962 1.000 55.35329 40 GLU I C 1
ATOM 2534 O O . GLU C 2 40 ? -21.42919 11.77400 -5.62085 1.000 58.02552 40 GLU I O 1
ATOM 2540 N N . PRO C 2 41 ? -22.43121 10.10506 -4.50664 1.000 56.63365 41 PRO I N 1
ATOM 2541 C CA . PRO C 2 41 ? -23.71517 10.33726 -5.18555 1.000 55.45508 41 PRO I CA 1
ATOM 2542 C C . PRO C 2 41 ? -24.27872 11.71776 -4.87693 1.000 56.60391 41 PRO I C 1
ATOM 2543 O O . PRO C 2 41 ? -24.30874 12.15539 -3.72499 1.000 58.10772 41 PRO I O 1
ATOM 2547 N N . ILE C 2 42 ? -24.73595 12.39788 -5.92233 1.000 55.92578 42 ILE I N 1
ATOM 2548 C CA . ILE C 2 42 ? -25.31908 13.73166 -5.80737 1.000 57.28330 42 ILE I CA 1
ATOM 2549 C C . ILE C 2 42 ? -26.78795 13.57622 -5.43284 1.000 60.66774 42 ILE I C 1
ATOM 2550 O O . ILE C 2 42 ? -27.32183 12.46051 -5.52443 1.000 63.20447 42 ILE I O 1
ATOM 2555 N N . PRO C 2 43 ? -27.47311 14.63788 -4.99425 1.000 63.93001 43 PRO I N 1
ATOM 2556 C CA . PRO C 2 43 ? -28.89147 14.49911 -4.63195 1.000 65.26927 43 PRO I CA 1
ATOM 2557 C C . PRO C 2 43 ? -29.74042 14.02996 -5.80493 1.000 71.53891 43 PRO I C 1
ATOM 2558 O O . PRO C 2 43 ? -29.53402 14.44144 -6.94922 1.000 70.95505 43 PRO I O 1
ATOM 2562 N N . GLU C 2 44 ? -30.71787 13.16685 -5.49672 1.000 77.35365 44 GLU I N 1
ATOM 2563 C CA . GLU C 2 44 ? -31.53223 12.52974 -6.52845 1.000 77.71039 44 GLU I CA 1
ATOM 2564 C C . GLU C 2 44 ? -32.37039 13.52434 -7.31915 1.000 75.05708 44 GLU I C 1
ATOM 2565 O O . GLU C 2 44 ? -32.79154 13.20541 -8.43630 1.000 72.47955 44 GLU I O 1
ATOM 2571 N N . ASP C 2 45 ? -32.61197 14.71497 -6.77626 1.000 76.58836 45 ASP I N 1
ATOM 2572 C CA . ASP C 2 45 ? -33.41497 15.73487 -7.45304 1.000 80.91588 45 ASP I CA 1
ATOM 2573 C C . ASP C 2 45 ? -32.76460 16.19114 -8.75370 1.000 78.75278 45 ASP I C 1
ATOM 2574 O O . ASP C 2 45 ? -33.44687 16.58315 -9.70401 1.000 77.89252 45 ASP I O 1
ATOM 2595 N N . LEU C 2 47 ? -30.89055 14.18946 -10.60684 1.000 80.93055 47 LEU I N 1
ATOM 2596 C CA . LEU C 2 47 ? -30.85162 13.04409 -11.51072 1.000 77.74346 47 LEU I CA 1
ATOM 2597 C C . LEU C 2 47 ? -32.15969 12.83411 -12.26310 1.000 86.11285 47 LEU I C 1
ATOM 2598 O O . LEU C 2 47 ? -32.59496 11.70091 -12.45636 1.000 87.31425 47 LEU I O 1
ATOM 2603 N N . GLN C 2 48 ? -32.77689 13.92956 -12.69014 1.000 100.58577 48 GLN I N 1
ATOM 2604 C CA . GLN C 2 48 ? -33.96352 13.85910 -13.52945 1.000 110.78209 48 GLN I CA 1
ATOM 2605 C C . GLN C 2 48 ? -34.24132 15.21208 -14.17486 1.000 120.86745 48 GLN I C 1
ATOM 2606 O O . GLN C 2 48 ? -34.56902 16.18707 -13.49553 1.000 114.49346 48 GLN I O 1
#

Secondary structure (DSSP, 8-state):
-BS-EEPPTTS-TTEEEEEETTTTEEEEEEEE-SSSEEEE-GGGTEEGGGTEE--GGGEEEEES--BSSS--TTTSEEEEEEEEEE-TT-B-SSS-BT--EEEEESSPPPP-SS--PPBPPPHHHHHHH--TT-EEEEEESS-S------SB-EEEEEEB--HHHHHHH-SSPP-TTEEEE---GGG----B--TT-TT-EEEEE-TTT--EEEEEEEEE-SSSS-TT--EEEEEHHHHHHHHHHHHHH--/---SS----------BS---SSGGGTTPPPPP----/--SSSTTTT--TTTGGGT---SSHHHHHTT-S--

Radius of gyration: 17.63 Å; Cα contacts (8 Å, |Δi|>4): 874; chains: 3; bounding box: 50×42×42 Å